Protein AF-A0A519E434-F1 (afdb_monomer)

Radius of gyration: 29.37 Å; Cα contacts (8 Å, |Δi|>4): 311; chains: 1; bounding box: 94×81×50 Å

Solvent-accessible surface area (backbone atoms only — not comparable to full-atom values): 11136 Å² total; per-residue (Å²): 135,82,89,80,88,87,84,89,81,92,82,79,89,82,90,76,83,82,72,77,73,76,77,78,74,70,76,77,75,78,78,85,68,52,49,48,31,34,36,31,75,40,46,73,45,63,58,98,86,42,65,67,32,36,45,66,48,37,21,41,79,87,63,47,77,45,98,57,81,86,37,66,48,94,45,56,28,40,30,45,31,58,47,50,67,88,73,34,87,81,60,83,76,47,95,53,94,70,62,56,29,45,45,31,37,39,42,45,65,72,78,54,95,70,97,66,84,41,73,40,66,29,48,54,99,91,46,45,37,26,36,74,44,80,42,58,80,93,35,34,38,42,62,34,46,30,22,31,27,44,51,65,83,78,73,77,46,71,32,34,40,81,36,94,85,49,80,84,76,79,79,80,72,79,82,80,127

Nearest PDB structures (foldseek):
  2ha1-assembly1_A  TM=4.522E-01  e=2.412E+00  Homo sapiens
  4npj-assembly1_A  TM=2.325E-01  e=3.542E+00  Homo sapiens
  6rpz-assembly1_A  TM=3.116E-01  e=9.515E+00  Mus musculus

Sequence (177 aa):
MSSLANTGTAANADTDSDRSAASTELPPAPPLQPAQYYVVPWALTKSGGEPISLKCLYFDESGRMVDSQPMASPNAFFRFTQGGPDTVPALPMPPDPVDVSLFSAVAKTLTTSCQLNNSFLATERDGATSVVLPVAPASTRGVILVFRYPASGDVRGLVATSDPEIKNSSDTSDHRV

Foldseek 3Di:
DDDDDDDDDDDDDDDDPPPPPPPPPDPPDDPQDAFEKEKEFADFDDDPNHGAATDIWMAGPLRHTDPDDAFDDQGFKHKYFHDDCVRRVPDDDHPDDDQKAFFKKAKDWQPDDDPFDGIWGADDPVDRGMTMGGDDHPITMFMKIKIFPRRDDDTPDIHIHDTPSDPPDPPPPDPDD

Secondary structure (DSSP, 8-state):
-------------------------PPPPPP-PPEEEEEEEEEEEEETTEEEEEEEEEEETTS-EESS---B-SSSEEEEEE--TTTSTTPPPPSS----EEEEEEEEESSS------EEE-B-TTSS-EEEEE--TT-BEEEEEEEEESSSSS--EEEEBP-SSS-----------

Structure (mmCIF, N/CA/C/O backbone):
data_AF-A0A519E434-F1
#
_entry.id   AF-A0A519E434-F1
#
loop_
_atom_site.group_PDB
_atom_site.id
_atom_site.type_symbol
_atom_site.label_atom_id
_atom_site.label_alt_id
_atom_site.label_comp_id
_atom_site.label_asym_id
_atom_site.label_entity_id
_atom_site.label_seq_id
_atom_site.pdbx_PDB_ins_code
_atom_site.Cartn_x
_atom_site.Cartn_y
_atom_site.Cartn_z
_atom_site.occupancy
_atom_site.B_iso_or_equiv
_atom_site.auth_seq_id
_atom_site.auth_comp_id
_atom_site.auth_asym_id
_atom_site.auth_atom_id
_atom_site.pdbx_PDB_model_num
ATOM 1 N N . MET A 1 1 ? -53.276 -67.381 31.819 1.00 38.34 1 MET A N 1
ATOM 2 C CA . MET A 1 1 ? -54.032 -66.920 32.999 1.00 38.34 1 MET A CA 1
ATOM 3 C C . MET A 1 1 ? -54.052 -65.402 32.977 1.00 38.34 1 MET A C 1
ATOM 5 O O . MET A 1 1 ? -53.001 -64.814 32.779 1.00 38.34 1 MET A O 1
ATOM 9 N N . SER A 1 2 ? -55.251 -64.844 33.142 1.00 40.91 2 SER A N 1
ATOM 10 C CA . SER A 1 2 ? -55.583 -63.481 33.584 1.00 40.91 2 SER A CA 1
ATOM 11 C C . SER A 1 2 ? -55.181 -62.272 32.727 1.00 40.91 2 SER A C 1
ATOM 13 O O . SER A 1 2 ? -54.093 -61.719 32.828 1.00 40.91 2 SER A O 1
ATOM 15 N N . SER A 1 3 ? -56.181 -61.821 31.965 1.00 37.22 3 SER A N 1
ATOM 16 C CA . SER A 1 3 ? -56.477 -60.412 31.692 1.00 37.22 3 SER A CA 1
ATOM 17 C C . SER A 1 3 ? -56.690 -59.646 33.000 1.00 37.22 3 SER A C 1
ATOM 19 O O . SER A 1 3 ? -57.338 -60.180 33.899 1.00 37.22 3 SER A O 1
ATOM 21 N N . LEU A 1 4 ? -56.220 -58.398 33.057 1.00 39.44 4 LEU A N 1
ATOM 22 C CA . LEU A 1 4 ? -56.833 -57.326 33.842 1.00 39.44 4 LEU A CA 1
ATOM 23 C C . LEU A 1 4 ? -56.707 -56.018 33.050 1.00 39.44 4 LEU A C 1
ATOM 25 O O . LEU A 1 4 ? -55.641 -55.412 32.974 1.00 39.44 4 LEU A O 1
ATOM 29 N N . ALA A 1 5 ? -57.820 -55.600 32.452 1.00 42.34 5 ALA A N 1
ATOM 30 C CA . ALA A 1 5 ? -58.064 -54.199 32.151 1.00 42.34 5 ALA A CA 1
ATOM 31 C C . ALA A 1 5 ? -58.354 -53.468 33.471 1.00 42.34 5 ALA A C 1
ATOM 33 O O . ALA A 1 5 ? -59.065 -54.006 34.321 1.00 42.34 5 ALA A O 1
ATOM 34 N N . ASN A 1 6 ? -57.862 -52.238 33.620 1.00 37.69 6 ASN A N 1
ATOM 35 C CA . ASN A 1 6 ? -58.476 -51.279 34.529 1.00 37.69 6 ASN A CA 1
ATOM 36 C C . ASN A 1 6 ? -58.725 -49.961 33.793 1.00 37.69 6 ASN A C 1
ATOM 38 O O . ASN A 1 6 ? -57.877 -49.448 33.067 1.00 37.69 6 ASN A O 1
ATOM 42 N N . THR A 1 7 ? -59.948 -49.493 33.973 1.00 39.91 7 THR A N 1
ATOM 43 C CA . THR A 1 7 ? -60.631 -48.365 33.350 1.00 39.91 7 THR A CA 1
ATOM 44 C C . THR A 1 7 ? -60.675 -47.170 34.299 1.00 39.91 7 THR A C 1
ATOM 46 O O . THR A 1 7 ? -60.834 -47.356 35.502 1.00 39.91 7 THR A O 1
ATOM 49 N N . GLY A 1 8 ? -60.699 -45.963 33.727 1.00 32.66 8 GLY A N 1
ATOM 50 C CA . GLY A 1 8 ? -61.169 -44.733 34.381 1.00 32.66 8 GLY A CA 1
ATOM 51 C C . GLY A 1 8 ? -60.040 -43.800 34.839 1.00 32.66 8 GLY A C 1
ATOM 52 O O . GLY A 1 8 ? -58.994 -44.265 35.262 1.00 32.66 8 GLY A O 1
ATOM 53 N N . THR A 1 9 ? -60.143 -42.472 34.790 1.00 34.84 9 THR A N 1
ATOM 54 C CA . THR A 1 9 ? -61.253 -41.562 34.468 1.00 34.84 9 THR A CA 1
ATOM 55 C C . THR A 1 9 ? -60.636 -40.178 34.194 1.00 34.84 9 THR A C 1
ATOM 57 O O . THR A 1 9 ? -59.587 -39.854 34.745 1.00 34.84 9 THR A O 1
ATOM 60 N N . ALA A 1 10 ? -61.270 -39.378 33.338 1.00 43.53 10 ALA A N 1
ATOM 61 C CA . ALA A 1 10 ? -60.861 -38.025 32.956 1.00 43.53 10 ALA A CA 1
ATOM 62 C C . ALA A 1 10 ? -60.870 -37.006 34.116 1.00 43.53 10 ALA A C 1
ATOM 64 O O . ALA A 1 10 ? -61.754 -37.066 34.968 1.00 43.53 10 ALA A O 1
ATOM 65 N N . ALA A 1 11 ? -59.974 -36.010 34.064 1.00 37.09 11 ALA A N 1
ATOM 66 C CA . ALA A 1 11 ? -60.201 -34.677 34.633 1.00 37.09 11 ALA A CA 1
ATOM 67 C C . ALA A 1 11 ? -59.289 -33.613 33.979 1.00 37.09 11 ALA A C 1
ATOM 69 O O . ALA A 1 11 ? -58.082 -33.612 34.176 1.00 37.09 11 ALA A O 1
ATOM 70 N N . ASN A 1 12 ? -59.933 -32.742 33.197 1.00 36.59 12 ASN A N 1
ATOM 71 C CA . ASN A 1 12 ? -59.730 -31.300 33.014 1.00 36.59 12 ASN A CA 1
ATOM 72 C C . ASN A 1 12 ? -58.331 -30.697 32.785 1.00 36.59 12 ASN A C 1
ATOM 74 O O . ASN A 1 12 ? -57.520 -30.578 33.692 1.00 36.59 12 ASN A O 1
ATOM 78 N N . ALA A 1 13 ? -58.191 -30.182 31.558 1.00 44.16 13 ALA A N 1
ATOM 79 C CA . ALA A 1 13 ? -57.828 -28.807 31.209 1.00 44.16 13 ALA A CA 1
ATOM 80 C C . ALA A 1 13 ? -56.816 -28.080 32.108 1.00 44.16 13 ALA A C 1
ATOM 82 O O . ALA A 1 13 ? -57.181 -27.568 33.161 1.00 44.16 13 ALA A O 1
ATOM 83 N N . ASP A 1 14 ? -55.622 -27.853 31.561 1.00 36.88 14 ASP A N 1
ATOM 84 C CA . ASP A 1 14 ? -55.091 -26.498 31.581 1.00 36.88 14 ASP A CA 1
ATOM 85 C C . ASP A 1 14 ? -54.420 -26.167 30.245 1.00 36.88 14 ASP A C 1
ATOM 87 O O . ASP A 1 14 ? -53.680 -26.953 29.653 1.00 36.88 14 ASP A O 1
ATOM 91 N N . THR A 1 15 ? -54.822 -25.020 29.728 1.00 49.84 15 THR A N 1
ATOM 92 C CA . THR A 1 15 ? -54.422 -24.406 28.468 1.00 49.84 15 THR A CA 1
ATOM 93 C C . THR A 1 15 ? -52.961 -23.988 28.550 1.00 49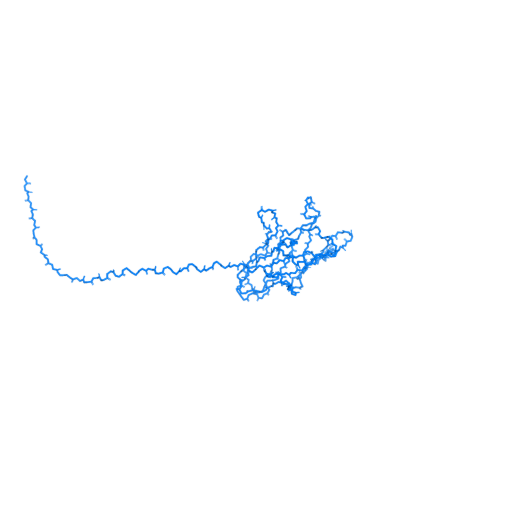.84 15 THR A C 1
ATOM 95 O O . THR A 1 15 ? -52.674 -22.981 29.190 1.00 49.84 15 THR A O 1
ATOM 98 N N . ASP A 1 16 ? -52.055 -24.678 27.853 1.00 39.00 16 ASP A N 1
ATOM 99 C CA . ASP A 1 16 ? -50.762 -24.081 27.520 1.00 39.00 16 ASP A CA 1
ATOM 100 C C . ASP A 1 16 ? -50.732 -23.762 26.029 1.00 39.00 16 ASP A C 1
ATOM 102 O O . ASP A 1 16 ? -50.723 -24.624 25.146 1.00 39.00 16 ASP A O 1
ATOM 106 N N . SER A 1 17 ? -50.867 -22.468 25.763 1.00 46.88 17 SER A N 1
ATOM 107 C CA . SER A 1 17 ? -50.781 -21.902 24.430 1.00 46.88 17 SER A CA 1
ATOM 108 C C . SER A 1 17 ? -49.321 -21.955 24.019 1.00 46.88 17 SER A C 1
ATOM 110 O O . SER A 1 17 ? -48.577 -21.009 24.270 1.00 46.88 17 SER A O 1
ATOM 112 N N . ASP A 1 18 ? -48.934 -23.053 23.378 1.00 41.53 18 ASP A N 1
ATOM 113 C CA . ASP A 1 18 ? -47.613 -23.247 22.791 1.00 41.53 18 ASP A CA 1
ATOM 114 C C . ASP A 1 18 ? -47.462 -22.313 21.573 1.00 41.53 18 ASP A C 1
ATOM 116 O O . ASP A 1 18 ? -47.564 -22.686 20.402 1.00 41.53 18 ASP A O 1
ATOM 120 N N . ARG A 1 19 ? -47.320 -21.012 21.856 1.00 47.84 19 ARG A N 1
ATOM 121 C CA . ARG A 1 19 ? -46.856 -20.019 20.896 1.00 47.84 19 ARG A CA 1
ATOM 122 C C . ARG A 1 19 ? -45.380 -20.306 20.689 1.00 47.84 19 ARG A C 1
ATOM 124 O O . ARG A 1 19 ? -44.528 -19.727 21.356 1.00 47.84 19 ARG A O 1
ATOM 131 N N . SER A 1 20 ? -45.103 -21.177 19.723 1.00 47.16 20 SER A N 1
ATOM 132 C CA . SER A 1 20 ? -43.817 -21.228 19.043 1.00 47.16 20 SER A CA 1
ATOM 133 C C . SER A 1 20 ? -43.525 -19.819 18.526 1.00 47.16 20 SER A C 1
ATOM 135 O O . SER A 1 20 ? -44.059 -19.375 17.507 1.00 47.16 20 SER A O 1
ATOM 137 N N . ALA A 1 21 ? -42.758 -19.056 19.305 1.00 48.62 21 ALA A N 1
ATOM 138 C CA . ALA A 1 21 ? -42.177 -17.814 18.853 1.00 48.62 21 ALA A CA 1
ATOM 139 C C . ALA A 1 21 ? -41.202 -18.210 17.748 1.00 48.62 21 ALA A C 1
ATOM 141 O O . ALA A 1 21 ? -40.103 -18.692 18.017 1.00 48.62 21 ALA A O 1
ATOM 142 N N . ALA A 1 22 ? -41.643 -18.074 16.498 1.00 51.88 22 ALA A N 1
ATOM 143 C CA . ALA A 1 22 ? -40.742 -18.060 15.367 1.00 51.88 22 ALA A CA 1
ATOM 144 C C . ALA A 1 22 ? -39.707 -16.973 15.667 1.00 51.88 22 ALA A C 1
ATOM 146 O O . ALA A 1 22 ? -40.028 -15.784 15.653 1.00 51.88 22 ALA A O 1
ATOM 147 N N . SER A 1 23 ? -38.495 -17.390 16.030 1.00 51.75 23 SER A N 1
ATOM 148 C CA . SER A 1 23 ? -37.341 -16.509 16.079 1.00 51.75 23 SER A CA 1
ATOM 149 C C . SER A 1 23 ? -37.219 -15.910 14.690 1.00 51.75 23 SER A C 1
ATOM 151 O O . SER A 1 23 ? -36.790 -16.586 13.757 1.00 51.75 23 SER A O 1
ATOM 153 N N . THR A 1 24 ? -37.675 -14.671 14.530 1.00 52.22 24 THR A N 1
ATOM 154 C CA . THR A 1 24 ? -37.414 -13.886 13.332 1.00 52.22 24 THR A CA 1
ATOM 155 C C . THR A 1 24 ? -35.910 -13.683 13.302 1.00 52.22 24 THR A C 1
ATOM 157 O O . THR A 1 24 ? -35.379 -12.794 13.968 1.00 52.22 24 THR A O 1
ATOM 160 N N . GLU A 1 25 ? -35.216 -14.583 12.614 1.00 53.22 25 GLU A N 1
ATOM 161 C CA . GLU A 1 25 ? -33.793 -14.481 12.355 1.00 53.22 25 GLU A CA 1
ATOM 162 C C . GLU A 1 25 ? -33.606 -13.169 11.592 1.00 53.22 25 GLU A C 1
ATOM 164 O O . GLU A 1 25 ? -34.050 -13.016 10.451 1.00 53.22 25 GLU A O 1
ATOM 169 N N . LEU A 1 26 ? -33.072 -12.157 12.283 1.00 63.53 26 LEU A N 1
ATOM 170 C CA . LEU A 1 26 ? -32.691 -10.905 11.646 1.00 63.53 26 LEU A CA 1
ATOM 171 C C . LEU A 1 26 ? -31.771 -11.271 10.478 1.00 63.53 26 LEU A C 1
ATOM 173 O O . LEU A 1 26 ? -30.858 -12.080 10.679 1.00 63.53 26 LEU A O 1
ATOM 177 N N . PRO A 1 27 ? -31.990 -10.711 9.274 1.00 67.50 27 PRO A N 1
ATOM 178 C CA . PRO A 1 27 ? -31.081 -10.960 8.172 1.00 67.50 27 PRO A CA 1
ATOM 179 C C . PRO A 1 27 ? -29.662 -10.629 8.648 1.00 67.50 27 PRO A C 1
ATOM 181 O O . PRO A 1 27 ? -29.485 -9.621 9.348 1.00 67.50 27 PRO A O 1
ATOM 184 N N . PRO A 1 28 ? -28.662 -11.472 8.331 1.00 68.62 28 PRO A N 1
ATOM 185 C CA . PRO A 1 28 ? -27.297 -11.219 8.753 1.00 68.62 28 PRO A CA 1
ATOM 186 C C . PRO A 1 28 ? -26.920 -9.810 8.309 1.00 68.62 28 PRO A C 1
ATOM 188 O O . PRO A 1 28 ? -27.181 -9.422 7.165 1.00 68.62 28 PRO A O 1
ATOM 191 N N . ALA A 1 29 ? -26.354 -9.032 9.235 1.00 65.25 29 ALA A N 1
ATOM 192 C CA . ALA A 1 29 ? -25.869 -7.70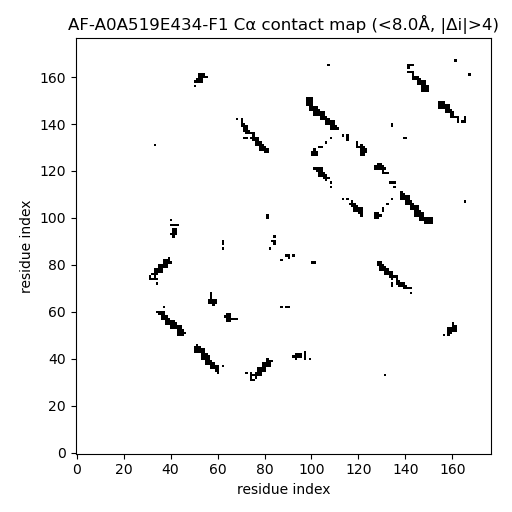2 8.911 1.00 65.25 29 ALA A CA 1
ATOM 193 C C . ALA A 1 29 ? -24.969 -7.805 7.668 1.00 65.25 29 ALA A C 1
ATOM 195 O O . ALA A 1 29 ? -24.184 -8.759 7.576 1.00 65.25 29 ALA A O 1
ATOM 196 N N . PRO A 1 30 ? -25.093 -6.876 6.701 1.00 61.22 30 PRO A N 1
ATOM 197 C CA . PRO A 1 30 ? -24.240 -6.900 5.526 1.00 61.22 30 PRO A CA 1
ATOM 198 C C . PRO A 1 30 ? -22.778 -6.974 5.983 1.00 61.22 30 PRO A C 1
ATOM 200 O O . PRO A 1 30 ? -22.415 -6.322 6.970 1.00 61.22 30 PRO A O 1
ATOM 203 N N . PRO A 1 31 ? -21.945 -7.794 5.321 1.00 62.97 31 PRO A N 1
ATOM 204 C CA . PRO A 1 31 ? -20.560 -7.954 5.726 1.00 62.97 31 PRO A CA 1
ATOM 205 C C . PRO A 1 31 ? -19.890 -6.581 5.740 1.00 62.97 31 PRO A C 1
ATOM 207 O O . PRO A 1 31 ? -20.031 -5.811 4.790 1.00 62.97 31 PRO A O 1
ATOM 210 N N . LEU A 1 32 ? -19.173 -6.278 6.824 1.00 68.00 32 LEU A N 1
ATOM 211 C CA . LEU A 1 32 ? -18.365 -5.066 6.917 1.00 68.00 32 LEU A CA 1
ATOM 212 C C . LEU A 1 32 ? -17.359 -5.080 5.764 1.00 68.00 32 LEU A C 1
ATOM 214 O O . LEU A 1 32 ? -16.413 -5.871 5.770 1.00 68.00 32 LEU A O 1
ATOM 218 N N . GLN A 1 33 ? -17.582 -4.239 4.757 1.00 73.19 33 GLN A N 1
ATOM 219 C CA . GLN A 1 33 ? -16.640 -4.097 3.658 1.00 73.19 33 GLN A CA 1
ATOM 220 C C . GLN A 1 33 ? -15.455 -3.247 4.133 1.00 73.19 33 GLN A C 1
ATOM 222 O O . GLN A 1 33 ? -15.662 -2.218 4.786 1.00 73.19 33 GLN A O 1
ATOM 227 N N . PRO A 1 34 ? -14.209 -3.675 3.865 1.00 81.69 34 PRO A N 1
ATOM 228 C CA . PRO A 1 34 ? -13.052 -2.859 4.191 1.00 81.69 34 PRO A CA 1
ATOM 229 C C . PRO A 1 34 ? -13.103 -1.561 3.385 1.00 81.69 34 PRO A C 1
ATOM 231 O O . PRO A 1 34 ? -13.462 -1.577 2.210 1.00 81.69 34 PRO A O 1
ATOM 234 N N . ALA A 1 35 ? -12.687 -0.452 3.994 1.00 86.31 35 ALA A N 1
ATOM 235 C CA . ALA A 1 35 ? -12.439 0.767 3.237 1.00 86.31 35 ALA A CA 1
ATOM 236 C C . ALA A 1 35 ? -11.273 0.512 2.270 1.00 86.31 35 ALA A C 1
ATOM 238 O O . ALA A 1 35 ? -10.157 0.207 2.706 1.00 86.31 35 ALA A O 1
ATOM 239 N N . GLN A 1 36 ? -11.550 0.589 0.970 1.00 87.75 36 GLN A N 1
ATOM 240 C CA . GLN A 1 36 ? -10.587 0.318 -0.090 1.00 87.75 36 GLN A CA 1
ATOM 241 C C . GLN A 1 36 ? -9.810 1.581 -0.454 1.00 87.75 36 GLN A C 1
ATOM 243 O O . GLN A 1 36 ? -10.394 2.632 -0.712 1.00 87.75 36 GLN A O 1
ATOM 248 N N . TYR A 1 37 ? -8.492 1.435 -0.550 1.00 89.06 37 TYR A N 1
ATOM 249 C CA . TYR A 1 37 ? -7.596 2.454 -1.076 1.00 89.06 37 TYR A CA 1
ATOM 250 C C . TYR A 1 37 ? -6.595 1.851 -2.048 1.00 89.06 37 TYR A C 1
ATOM 252 O O . TYR A 1 37 ? -6.052 0.762 -1.837 1.00 89.06 37 TYR A O 1
ATOM 260 N N . TYR A 1 38 ? -6.308 2.606 -3.098 1.00 90.00 38 TYR A N 1
ATOM 261 C CA . TYR A 1 38 ? -5.261 2.290 -4.051 1.00 90.00 38 TYR A CA 1
ATOM 262 C C . TYR A 1 38 ? -3.992 3.059 -3.710 1.00 90.00 38 TYR A C 1
ATOM 264 O O . TYR A 1 38 ? -4.031 4.245 -3.383 1.00 90.00 38 TYR A O 1
ATOM 272 N N . VAL A 1 39 ? -2.859 2.369 -3.789 1.00 90.38 39 VAL A N 1
ATOM 273 C CA . VAL A 1 39 ? -1.531 2.919 -3.513 1.00 90.38 39 VAL A CA 1
ATOM 274 C C . VAL A 1 39 ? -0.710 2.863 -4.785 1.00 90.38 39 VAL A C 1
ATOM 276 O O . VAL A 1 39 ? -0.534 1.790 -5.357 1.00 90.38 39 VAL A O 1
ATOM 279 N N . VAL A 1 40 ? -0.181 4.001 -5.216 1.00 90.00 40 VAL A N 1
ATOM 280 C CA . VAL A 1 40 ? 0.632 4.095 -6.431 1.00 90.00 40 VAL A CA 1
ATOM 281 C C . VAL A 1 40 ? 2.055 4.502 -6.057 1.00 90.00 40 VAL A C 1
ATOM 283 O O . VAL A 1 40 ? 2.257 5.637 -5.611 1.00 90.00 40 VAL A O 1
ATOM 286 N N . PRO A 1 41 ? 3.050 3.609 -6.225 1.00 90.50 41 PRO A N 1
ATOM 287 C CA . PRO A 1 41 ? 4.462 3.962 -6.119 1.00 90.50 41 PRO A CA 1
ATOM 288 C C . PRO A 1 41 ? 4.801 5.110 -7.076 1.00 90.50 41 PRO A C 1
ATOM 290 O O . PRO A 1 41 ? 4.577 5.002 -8.279 1.00 90.50 41 PRO A O 1
ATOM 293 N N . TRP A 1 42 ? 5.318 6.219 -6.544 1.00 89.94 42 TRP A N 1
ATOM 294 C CA . TRP A 1 42 ? 5.470 7.463 -7.304 1.00 89.94 42 TRP A CA 1
ATOM 295 C C . TRP A 1 42 ? 6.920 7.860 -7.555 1.00 89.94 42 TRP A C 1
ATOM 297 O O . TRP A 1 42 ? 7.281 8.238 -8.664 1.00 89.94 42 TRP A O 1
ATOM 307 N N . ALA A 1 43 ? 7.751 7.819 -6.515 1.00 89.94 43 ALA A N 1
ATOM 308 C CA . ALA A 1 43 ? 9.148 8.218 -6.624 1.00 89.94 43 ALA A CA 1
ATOM 309 C C . ALA A 1 43 ? 10.006 7.492 -5.591 1.00 89.94 43 ALA A C 1
ATOM 311 O O . ALA A 1 43 ? 9.650 7.426 -4.413 1.00 89.94 43 ALA A O 1
ATOM 312 N N . LEU A 1 44 ? 11.156 6.989 -6.035 1.00 90.12 44 LEU A N 1
ATOM 313 C CA . LEU A 1 44 ? 12.174 6.411 -5.165 1.00 90.12 44 LEU A CA 1
ATOM 314 C C . LEU A 1 44 ? 13.201 7.472 -4.792 1.00 90.12 44 LEU A C 1
ATOM 316 O O . LEU A 1 44 ? 13.811 8.088 -5.664 1.00 90.12 44 LEU A O 1
ATOM 320 N N . THR A 1 45 ? 13.461 7.613 -3.499 1.00 89.75 45 THR A N 1
ATOM 321 C CA . THR A 1 45 ? 14.668 8.292 -3.028 1.00 89.75 45 THR A CA 1
ATOM 322 C C . THR A 1 45 ? 15.779 7.260 -2.945 1.00 89.75 45 THR A C 1
ATOM 324 O O . THR A 1 45 ? 15.577 6.181 -2.383 1.00 89.75 45 THR A O 1
ATOM 327 N N . LYS A 1 46 ? 16.952 7.576 -3.497 1.00 87.62 46 LYS A N 1
ATOM 328 C CA . LYS A 1 46 ? 18.112 6.678 -3.511 1.00 87.62 46 LYS A CA 1
ATOM 329 C C . LYS A 1 46 ? 19.294 7.293 -2.771 1.00 87.62 46 LYS A C 1
ATOM 331 O O . LYS A 1 46 ? 19.503 8.501 -2.842 1.00 87.62 46 LYS A O 1
ATOM 336 N N . SER A 1 47 ? 20.090 6.453 -2.119 1.00 83.88 47 SER A N 1
ATOM 337 C CA . SER A 1 47 ? 21.394 6.811 -1.553 1.00 83.88 47 SER A CA 1
ATOM 338 C C . SER A 1 47 ? 22.421 5.780 -2.003 1.00 83.88 47 SER A C 1
ATOM 340 O O . SER A 1 47 ? 22.177 4.582 -1.904 1.00 83.88 47 SER A O 1
ATOM 342 N N . GLY A 1 48 ? 23.539 6.226 -2.581 1.00 82.56 48 GLY A N 1
ATOM 343 C CA . GLY A 1 48 ? 24.552 5.314 -3.132 1.00 82.56 48 GLY A CA 1
ATOM 344 C C . GLY A 1 48 ? 24.055 4.415 -4.276 1.00 82.56 48 GLY A C 1
ATOM 345 O O . GLY A 1 48 ? 24.652 3.379 -4.530 1.00 82.56 48 GLY A O 1
ATOM 346 N N . GLY A 1 49 ? 22.964 4.789 -4.956 1.00 80.31 49 GLY A N 1
ATOM 347 C CA . GLY A 1 49 ? 22.333 3.986 -6.014 1.00 80.31 49 GLY A CA 1
ATOM 348 C C . GLY A 1 49 ? 21.236 3.033 -5.526 1.00 80.31 49 GLY A C 1
ATOM 349 O O . GLY A 1 49 ? 20.425 2.591 -6.340 1.00 80.31 49 GLY A O 1
ATOM 350 N N . GLU A 1 50 ? 21.140 2.806 -4.216 1.00 81.12 50 GLU A N 1
ATOM 351 C CA . GLU A 1 50 ? 20.152 1.916 -3.604 1.00 81.12 50 GLU A CA 1
ATOM 352 C C . GLU A 1 50 ? 18.906 2.687 -3.139 1.00 81.12 50 GLU A C 1
ATOM 354 O O . GLU A 1 50 ? 19.028 3.809 -2.635 1.00 81.12 50 GLU A O 1
ATOM 359 N N . PRO A 1 51 ? 17.692 2.132 -3.303 1.00 84.31 51 PRO A N 1
ATOM 360 C CA . PRO A 1 51 ? 16.464 2.775 -2.855 1.00 84.31 51 PRO A CA 1
ATOM 361 C C . PRO A 1 51 ? 16.344 2.758 -1.325 1.00 84.31 51 PRO A C 1
ATOM 363 O O . PRO A 1 51 ? 16.386 1.703 -0.701 1.00 84.31 51 PRO A O 1
ATOM 366 N N . ILE A 1 52 ? 16.150 3.937 -0.727 1.00 86.25 52 ILE A N 1
ATOM 367 C CA . ILE A 1 52 ? 16.040 4.116 0.732 1.00 86.25 52 ILE A CA 1
ATOM 368 C C . ILE A 1 52 ? 14.628 4.479 1.193 1.00 86.25 52 ILE A C 1
ATOM 370 O O . ILE A 1 52 ? 14.255 4.186 2.326 1.00 86.25 52 ILE A O 1
ATOM 374 N N . SER A 1 53 ? 13.828 5.119 0.339 1.00 89.75 53 SER A N 1
ATOM 375 C CA . SER A 1 53 ? 12.435 5.438 0.648 1.00 89.75 53 SER A CA 1
ATOM 376 C C . SER A 1 53 ? 11.593 5.517 -0.614 1.00 89.75 53 SER A C 1
ATOM 378 O O . SER A 1 53 ? 12.088 5.835 -1.700 1.00 89.75 53 SER A O 1
ATOM 380 N N . LEU A 1 54 ? 10.305 5.228 -0.461 1.00 91.50 54 LEU A N 1
ATOM 381 C CA . LEU A 1 54 ? 9.326 5.292 -1.532 1.00 91.50 54 LEU A CA 1
ATOM 382 C C . LEU A 1 54 ? 8.245 6.316 -1.190 1.00 91.50 54 LEU A C 1
ATOM 384 O O . LEU A 1 54 ? 7.528 6.185 -0.198 1.00 91.50 54 LEU A O 1
ATOM 388 N N . LYS A 1 55 ? 8.078 7.314 -2.055 1.00 90.75 55 LYS A N 1
ATOM 389 C CA . LYS A 1 55 ? 6.888 8.162 -2.054 1.00 90.75 55 LYS A CA 1
ATOM 390 C C . LYS A 1 55 ? 5.765 7.430 -2.781 1.00 90.75 55 LYS A C 1
ATOM 392 O O . LYS A 1 55 ? 5.968 6.974 -3.905 1.00 90.75 55 LYS A O 1
ATOM 397 N N . CYS A 1 56 ? 4.588 7.377 -2.165 1.00 89.94 56 CYS A N 1
ATOM 398 C CA . CYS A 1 56 ? 3.365 6.875 -2.786 1.00 89.94 56 CYS A CA 1
ATOM 399 C C . CYS A 1 56 ? 2.314 7.983 -2.902 1.00 89.94 56 CYS A C 1
ATOM 401 O O . CYS A 1 56 ? 2.302 8.919 -2.101 1.00 89.94 56 CYS A O 1
ATOM 403 N N . LEU A 1 57 ? 1.435 7.849 -3.893 1.00 89.06 57 LEU A N 1
ATOM 404 C CA . LEU A 1 57 ? 0.156 8.552 -3.954 1.00 89.06 57 LEU A CA 1
ATOM 405 C C . LEU A 1 57 ? -0.963 7.593 -3.540 1.00 89.06 57 LEU A C 1
ATOM 407 O O . LEU A 1 57 ? -0.867 6.387 -3.778 1.00 89.06 57 LEU A O 1
ATOM 411 N N . TYR A 1 58 ? -2.013 8.135 -2.934 1.00 88.88 58 TYR A N 1
ATOM 412 C CA . TYR A 1 58 ? -3.132 7.367 -2.402 1.00 88.88 58 TYR A CA 1
ATOM 413 C C . TYR A 1 58 ? -4.430 7.815 -3.061 1.00 88.88 58 TYR A C 1
ATOM 415 O O . TYR A 1 58 ? -4.645 9.011 -3.263 1.00 88.88 58 TYR A O 1
ATOM 423 N N . PHE A 1 59 ? -5.295 6.856 -3.372 1.00 88.38 59 PHE A N 1
ATOM 424 C CA . PHE A 1 59 ? -6.590 7.102 -3.994 1.00 88.38 59 PHE A CA 1
ATOM 425 C C . PHE A 1 59 ? -7.673 6.304 -3.276 1.00 88.38 59 PHE A C 1
ATOM 427 O O . PHE A 1 59 ? -7.421 5.180 -2.842 1.00 88.38 59 PHE A O 1
ATOM 434 N N . ASP A 1 60 ? -8.862 6.877 -3.138 1.00 87.31 60 ASP A N 1
ATOM 435 C CA . ASP A 1 60 ? -10.027 6.166 -2.609 1.00 87.31 60 ASP A CA 1
ATOM 436 C C . ASP A 1 60 ? -10.610 5.168 -3.630 1.00 87.31 60 ASP A C 1
ATOM 438 O O . ASP A 1 60 ? -10.145 5.060 -4.768 1.00 87.31 60 ASP A O 1
ATOM 442 N N . GLU A 1 61 ? -11.649 4.433 -3.230 1.00 85.81 61 GLU A N 1
ATOM 443 C CA . GLU A 1 61 ? -12.350 3.466 -4.088 1.00 85.81 61 GLU A CA 1
ATOM 444 C C . GLU A 1 61 ? -12.942 4.076 -5.370 1.00 85.81 61 GLU A C 1
ATOM 446 O O . GLU A 1 61 ? -13.150 3.369 -6.354 1.00 85.81 61 GLU A O 1
ATOM 451 N N . SER A 1 62 ? -13.187 5.391 -5.380 1.00 85.75 62 SER A N 1
ATOM 452 C CA . SER A 1 62 ? -13.693 6.125 -6.542 1.00 85.75 62 SER A CA 1
ATOM 453 C C . SER A 1 62 ? -12.577 6.629 -7.466 1.00 85.75 62 SER A C 1
ATOM 455 O O . SER A 1 62 ? -12.857 7.257 -8.489 1.00 85.75 62 SER A O 1
ATOM 457 N N . GLY A 1 63 ? -11.313 6.362 -7.122 1.00 84.31 63 GLY A N 1
ATOM 458 C CA . GLY A 1 63 ? -10.140 6.823 -7.858 1.00 84.31 63 GLY A CA 1
ATOM 459 C C . GLY A 1 63 ? -9.794 8.290 -7.606 1.00 84.31 63 GLY A C 1
ATOM 460 O O . GLY A 1 63 ? -9.027 8.873 -8.374 1.00 84.31 63 GLY A O 1
ATOM 461 N N . ARG A 1 64 ? -10.340 8.918 -6.557 1.00 87.44 64 ARG A N 1
ATOM 462 C CA . ARG A 1 64 ? -9.980 10.293 -6.183 1.00 87.44 64 ARG A CA 1
ATOM 463 C C . ARG A 1 64 ? -8.744 10.284 -5.304 1.00 87.44 64 ARG A C 1
ATOM 465 O O . ARG A 1 64 ? -8.649 9.492 -4.371 1.00 87.44 64 ARG A O 1
ATOM 472 N N . MET A 1 65 ? -7.805 11.179 -5.601 1.00 87.44 65 MET A N 1
ATOM 473 C CA . MET A 1 65 ? -6.593 11.331 -4.801 1.00 87.44 65 MET A CA 1
ATOM 474 C C . MET A 1 65 ? -6.953 11.812 -3.393 1.00 87.44 65 MET A C 1
ATOM 476 O O . MET A 1 65 ? -7.763 12.727 -3.243 1.00 87.44 65 MET A O 1
ATOM 480 N N . VAL A 1 66 ? -6.333 11.209 -2.383 1.00 86.50 66 VAL A N 1
ATOM 481 C CA . VAL A 1 66 ? -6.430 11.646 -0.988 1.00 86.50 66 VAL A CA 1
ATOM 482 C C . VAL A 1 66 ? -5.108 12.273 -0.550 1.00 86.50 66 VAL A C 1
ATOM 484 O O . VAL A 1 66 ? -4.033 11.823 -0.950 1.00 86.50 66 VAL A O 1
ATOM 487 N N . ASP A 1 67 ? -5.191 13.333 0.254 1.00 77.62 67 ASP A N 1
ATOM 488 C CA . ASP A 1 67 ? -4.039 14.181 0.598 1.00 77.62 67 ASP A CA 1
ATOM 489 C C . ASP A 1 67 ? -2.975 13.456 1.428 1.00 77.62 67 ASP A C 1
ATOM 491 O O . ASP A 1 67 ? -1.787 13.782 1.376 1.00 77.62 67 ASP A O 1
ATOM 495 N N . SER A 1 68 ? -3.398 12.463 2.202 1.00 72.00 68 SER A N 1
ATOM 496 C CA . SER A 1 68 ? -2.527 11.657 3.040 1.00 72.00 68 SER A CA 1
ATOM 497 C C . SER A 1 68 ? -2.992 10.211 3.0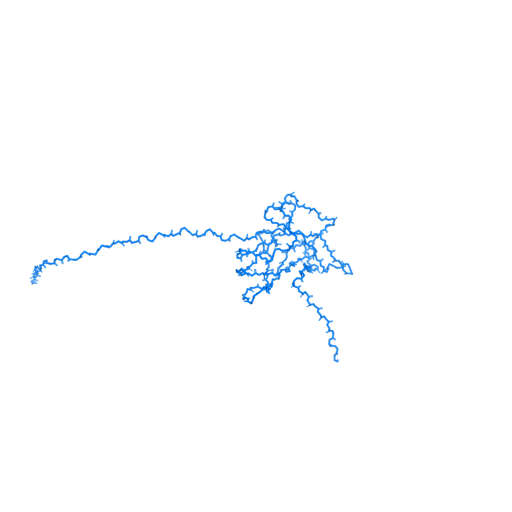66 1.00 72.00 68 SER A C 1
ATOM 499 O O . SER A 1 68 ? -4.114 9.872 2.679 1.00 72.00 68 SER A O 1
ATOM 501 N N . GLN A 1 69 ? -2.098 9.342 3.530 1.00 73.06 69 GLN A N 1
ATOM 502 C CA . GLN A 1 69 ? -2.455 7.967 3.815 1.00 73.06 69 GLN A CA 1
ATOM 503 C C . GLN A 1 69 ? -3.648 7.950 4.787 1.00 73.06 69 GLN A C 1
ATOM 505 O O . GLN A 1 69 ? -3.624 8.658 5.794 1.00 73.06 69 GLN A O 1
ATOM 510 N N . PRO A 1 70 ? -4.710 7.189 4.500 1.00 67.62 70 PRO A N 1
ATOM 511 C CA . PRO A 1 70 ? -5.872 7.118 5.369 1.00 67.62 70 PRO A CA 1
ATOM 512 C C . PRO A 1 70 ? -5.501 6.389 6.661 1.00 67.62 70 PRO A C 1
ATOM 514 O O . PRO A 1 70 ? -5.092 5.229 6.644 1.00 67.62 70 PRO A O 1
ATOM 517 N N . MET A 1 71 ? -5.644 7.094 7.782 1.00 71.50 71 MET A N 1
ATOM 518 C CA . MET A 1 71 ? -5.230 6.608 9.103 1.00 71.50 71 MET A CA 1
ATOM 519 C C . MET A 1 71 ? -6.405 6.424 10.072 1.00 71.50 71 MET A C 1
ATOM 521 O O . MET A 1 71 ? -6.238 5.790 11.110 1.00 71.50 71 MET A O 1
ATOM 525 N N . ALA A 1 72 ? -7.601 6.927 9.747 1.00 70.25 72 ALA A N 1
ATOM 526 C CA . ALA A 1 72 ? -8.799 6.841 10.586 1.00 70.25 72 ALA A CA 1
ATOM 527 C C . ALA A 1 72 ? -10.013 6.401 9.758 1.00 70.25 72 ALA A C 1
ATOM 529 O O . ALA A 1 72 ? -10.221 6.898 8.651 1.00 70.25 72 ALA A O 1
ATOM 530 N N . SER A 1 73 ? -10.821 5.472 10.276 1.00 64.44 73 SER A N 1
ATOM 531 C CA . SER A 1 73 ? -12.069 5.066 9.623 1.00 64.44 73 SER A CA 1
ATOM 532 C C . SER A 1 73 ? -13.131 4.642 10.637 1.00 64.44 73 SER A C 1
ATOM 534 O O . SER A 1 73 ? -12.785 4.058 11.667 1.00 64.44 73 SER A O 1
ATOM 536 N N . PRO A 1 74 ? -14.426 4.889 10.355 1.00 62.06 74 PRO A N 1
ATOM 537 C CA . PRO A 1 74 ? -15.515 4.210 11.053 1.00 62.06 74 PRO A CA 1
ATOM 538 C C . PRO A 1 74 ? -15.556 2.701 10.748 1.00 62.06 74 PRO A C 1
ATOM 540 O O . PRO A 1 74 ? -16.217 1.955 11.469 1.00 62.06 74 PRO A O 1
ATOM 543 N N . ASN A 1 75 ? -14.863 2.243 9.699 1.00 65.19 75 ASN A N 1
ATOM 544 C CA . ASN A 1 75 ? -14.827 0.843 9.297 1.00 65.19 75 ASN A CA 1
ATOM 545 C C . ASN A 1 75 ? -13.753 0.070 10.068 1.00 65.19 75 ASN A C 1
ATOM 547 O O . ASN A 1 75 ? -12.664 0.572 10.339 1.00 65.19 75 ASN A O 1
ATOM 551 N N . ALA A 1 76 ? -14.048 -1.197 10.363 1.00 75.88 76 ALA A N 1
ATOM 552 C CA . ALA A 1 76 ? -13.151 -2.065 11.123 1.00 75.88 76 ALA A CA 1
ATOM 553 C C . ALA A 1 76 ? -11.879 -2.469 10.354 1.00 75.88 76 ALA A C 1
ATOM 555 O O . ALA A 1 76 ? -10.931 -2.948 10.972 1.00 75.88 76 ALA A O 1
ATOM 556 N N . PHE A 1 77 ? -11.846 -2.304 9.026 1.00 86.50 77 PHE A N 1
ATOM 557 C CA . PHE A 1 77 ? -10.728 -2.727 8.184 1.00 86.50 77 PHE A CA 1
ATOM 558 C C . PHE A 1 77 ? -10.421 -1.719 7.073 1.00 86.50 77 PHE A C 1
ATOM 560 O O . PHE A 1 77 ? -11.334 -1.180 6.446 1.00 86.50 77 PHE A O 1
ATOM 567 N N . PHE A 1 78 ? -9.134 -1.551 6.776 1.00 87.50 78 PHE A N 1
ATOM 568 C CA . PHE A 1 78 ? -8.631 -0.950 5.543 1.00 87.50 78 PHE A CA 1
ATOM 569 C C . PHE A 1 78 ? -8.079 -2.023 4.619 1.00 87.50 78 PHE A C 1
ATOM 571 O O . PHE A 1 78 ? -7.467 -2.986 5.081 1.00 87.50 78 PHE A O 1
ATOM 578 N N . ARG A 1 79 ? -8.221 -1.815 3.314 1.00 90.06 79 ARG A N 1
ATOM 579 C CA . ARG A 1 79 ? -7.492 -2.556 2.292 1.00 90.06 79 ARG A CA 1
ATOM 580 C C . ARG A 1 79 ? -6.668 -1.570 1.474 1.00 90.06 79 ARG A C 1
ATOM 582 O O . ARG A 1 79 ? -7.225 -0.664 0.868 1.00 90.06 79 ARG A O 1
ATOM 589 N N . PHE A 1 80 ? -5.355 -1.767 1.444 1.00 91.31 80 PHE A N 1
ATOM 590 C CA . PHE A 1 80 ? -4.476 -1.085 0.499 1.00 91.31 80 PHE A CA 1
ATOM 591 C C . PHE A 1 80 ? -4.157 -2.041 -0.633 1.00 91.31 80 PHE A C 1
ATOM 593 O O . PHE A 1 80 ? -3.659 -3.134 -0.381 1.00 91.31 80 PHE A O 1
ATOM 600 N N . THR A 1 81 ? -4.443 -1.643 -1.864 1.00 91.81 81 THR A N 1
ATOM 601 C CA . THR A 1 81 ? -4.088 -2.399 -3.070 1.00 91.81 81 THR A CA 1
ATOM 602 C C . THR A 1 81 ? -3.116 -1.572 -3.889 1.00 91.81 81 THR A C 1
ATOM 604 O O . THR A 1 81 ? -3.387 -0.404 -4.161 1.00 91.81 81 THR A O 1
ATOM 607 N N . GLN A 1 82 ? -1.979 -2.142 -4.278 1.00 90.94 82 GLN A N 1
ATOM 608 C CA . GLN A 1 82 ? -1.078 -1.475 -5.205 1.00 90.94 82 GLN A CA 1
ATOM 609 C C . GLN A 1 82 ? -1.797 -1.294 -6.544 1.00 90.94 82 GLN A C 1
ATOM 611 O O . GLN A 1 82 ? -2.149 -2.269 -7.203 1.00 90.94 82 GLN A O 1
ATOM 616 N N . GLY A 1 83 ? -2.046 -0.041 -6.916 1.00 81.81 83 GLY A N 1
ATOM 617 C CA . GLY A 1 83 ? -2.727 0.310 -8.152 1.00 81.81 83 GLY A CA 1
ATOM 618 C C . GLY A 1 83 ? -1.775 0.242 -9.340 1.00 81.81 83 GLY A C 1
ATOM 619 O O . GLY A 1 83 ? -0.671 0.787 -9.287 1.00 81.81 83 GLY A O 1
ATOM 620 N N . GLY A 1 84 ? -2.224 -0.404 -10.413 1.00 69.88 84 GLY A N 1
ATOM 621 C CA . GLY A 1 84 ? -1.674 -0.242 -11.756 1.00 69.88 84 GLY A CA 1
ATOM 622 C C . GLY A 1 84 ? -2.624 0.571 -12.647 1.00 69.88 84 GLY A C 1
ATOM 623 O O . GLY A 1 84 ? -3.767 0.816 -12.249 1.00 69.88 84 GLY A O 1
ATOM 624 N N . PRO A 1 85 ? -2.195 0.949 -13.864 1.00 59.44 85 PRO A N 1
ATOM 625 C CA . PRO A 1 85 ? -3.039 1.651 -14.841 1.00 59.44 85 PRO A CA 1
ATOM 626 C C . PRO A 1 85 ? -4.379 0.945 -15.103 1.00 59.44 85 PRO A C 1
ATOM 628 O O . PRO A 1 85 ? -5.393 1.595 -15.338 1.00 59.44 85 PRO A O 1
ATOM 631 N N . ASP A 1 86 ? -4.387 -0.385 -14.994 1.00 61.38 86 ASP A N 1
ATOM 632 C CA . ASP A 1 86 ? -5.565 -1.225 -15.219 1.00 61.38 86 ASP A CA 1
ATOM 633 C C . ASP A 1 86 ? -6.538 -1.247 -14.027 1.00 61.38 86 ASP A C 1
ATOM 635 O O . ASP A 1 86 ? -7.710 -1.582 -14.186 1.00 61.38 86 ASP A O 1
ATOM 639 N N . THR A 1 87 ? -6.074 -0.911 -12.818 1.00 66.19 87 THR A N 1
ATOM 640 C CA . THR A 1 87 ? -6.881 -0.984 -11.588 1.00 66.19 87 THR A CA 1
ATOM 641 C C . THR A 1 87 ? -7.676 0.296 -11.350 1.00 66.19 87 THR A C 1
ATOM 643 O O . THR A 1 87 ? -8.781 0.253 -10.816 1.00 66.19 87 THR A O 1
ATOM 646 N N . VAL A 1 88 ? -7.123 1.441 -11.753 1.00 67.56 88 VAL A N 1
ATOM 647 C CA . VAL A 1 88 ? -7.777 2.749 -11.671 1.00 67.56 88 VAL A CA 1
ATOM 648 C C . VAL A 1 88 ? -7.440 3.503 -12.974 1.00 67.56 88 VAL A C 1
ATOM 650 O O . VAL A 1 88 ? -6.319 3.993 -13.124 1.00 67.56 88 VAL A O 1
ATOM 653 N N . PRO A 1 89 ? -8.387 3.610 -13.930 1.00 61.03 89 PRO A N 1
ATOM 654 C CA . PRO A 1 89 ? -8.117 4.042 -15.313 1.00 61.03 89 PRO A CA 1
ATOM 655 C C . PRO A 1 89 ? -7.562 5.463 -15.481 1.00 61.03 89 PRO A C 1
ATOM 657 O O . PRO A 1 89 ? -7.100 5.824 -16.559 1.00 61.03 89 PRO A O 1
ATOM 660 N N . ALA A 1 90 ? -7.651 6.290 -14.438 1.00 67.19 90 ALA A N 1
ATOM 661 C CA . ALA A 1 90 ? -7.221 7.685 -14.441 1.00 67.19 90 ALA A CA 1
ATOM 662 C C . ALA A 1 90 ? -5.999 7.935 -13.540 1.00 67.19 90 ALA A C 1
ATOM 664 O O . ALA A 1 90 ? -5.751 9.080 -13.157 1.00 67.19 90 ALA A O 1
ATOM 665 N N . LEU A 1 91 ? -5.253 6.887 -13.163 1.00 71.38 91 LEU A N 1
ATOM 666 C CA . LEU A 1 91 ? -4.072 7.087 -12.330 1.00 71.38 91 LEU A CA 1
ATOM 667 C C . LEU A 1 91 ? -3.010 7.891 -13.077 1.00 71.38 91 LEU A C 1
ATOM 669 O O . LEU A 1 91 ? -2.684 7.575 -14.225 1.00 71.38 91 LEU A O 1
ATOM 673 N N . PRO A 1 92 ? -2.420 8.902 -12.424 1.00 70.88 92 PRO A N 1
ATOM 674 C CA . PRO A 1 92 ? -1.246 9.548 -12.970 1.00 70.88 92 PRO A CA 1
ATOM 675 C C . PRO A 1 92 ? -0.112 8.519 -13.060 1.00 70.88 92 PRO A C 1
ATOM 677 O O . PRO A 1 92 ? 0.090 7.710 -12.151 1.00 70.88 92 PRO A O 1
ATOM 680 N N . MET A 1 93 ? 0.640 8.557 -14.158 1.00 75.44 93 MET A N 1
ATOM 681 C CA . MET A 1 93 ? 1.861 7.767 -14.287 1.00 75.44 93 MET A CA 1
ATOM 682 C C . MET A 1 93 ? 3.003 8.474 -13.552 1.00 75.44 93 MET A C 1
ATOM 684 O O . MET A 1 93 ? 3.118 9.699 -13.671 1.00 75.44 93 MET A O 1
ATOM 688 N N . PRO A 1 94 ? 3.853 7.741 -12.812 1.00 79.38 94 PRO A N 1
ATOM 689 C CA . PRO A 1 94 ? 5.029 8.338 -12.202 1.00 79.38 94 PRO A CA 1
ATOM 690 C C . PRO A 1 94 ? 5.970 8.886 -13.289 1.00 79.38 94 PRO A C 1
ATOM 692 O O . PRO A 1 94 ? 6.027 8.326 -14.387 1.00 79.38 94 PRO A O 1
ATOM 695 N N . PRO A 1 95 ? 6.710 9.974 -13.006 1.00 78.25 95 PRO A N 1
ATOM 696 C CA . PRO A 1 95 ? 7.623 10.580 -13.976 1.00 78.25 95 PRO A CA 1
ATOM 697 C C . PRO A 1 95 ? 8.751 9.624 -14.387 1.00 78.25 95 PRO A C 1
ATOM 699 O O . PRO A 1 95 ? 9.175 9.644 -15.538 1.00 78.25 95 PRO A O 1
ATOM 702 N N . ASP A 1 96 ? 9.178 8.762 -13.461 1.00 82.75 96 ASP A N 1
ATOM 703 C CA . ASP A 1 96 ? 10.158 7.706 -13.685 1.00 82.75 96 ASP A CA 1
ATOM 704 C C . ASP A 1 96 ? 9.537 6.338 -13.360 1.00 82.75 96 ASP A C 1
ATOM 706 O O . ASP A 1 96 ? 8.785 6.230 -12.384 1.00 82.75 96 ASP A O 1
ATOM 710 N N . PRO A 1 97 ? 9.858 5.266 -14.109 1.00 80.75 97 PRO A N 1
ATOM 711 C CA . PRO A 1 97 ? 9.394 3.922 -13.783 1.00 80.75 97 PRO A CA 1
ATOM 712 C C . PRO A 1 97 ? 9.833 3.488 -12.379 1.00 80.75 97 PRO A C 1
ATOM 714 O O . PRO A 1 97 ? 11.025 3.465 -12.060 1.00 80.75 97 PRO A O 1
ATOM 717 N N . VAL A 1 98 ? 8.866 3.097 -11.546 1.00 88.56 98 VAL A N 1
ATOM 718 C CA . VAL A 1 98 ? 9.114 2.566 -10.202 1.00 88.56 98 VAL A CA 1
ATOM 719 C C . VAL A 1 98 ? 8.879 1.056 -10.203 1.00 88.56 98 VAL A C 1
ATOM 721 O O . VAL A 1 98 ? 7.744 0.590 -10.182 1.00 88.56 98 VAL A O 1
ATOM 724 N N . ASP A 1 99 ? 9.966 0.288 -10.222 1.00 90.31 99 ASP A N 1
ATOM 725 C CA . ASP A 1 99 ? 9.940 -1.180 -10.270 1.00 90.31 99 ASP A CA 1
ATOM 726 C C . ASP A 1 99 ? 9.849 -1.793 -8.863 1.00 90.31 99 ASP A C 1
ATOM 728 O O . ASP A 1 99 ? 10.823 -2.321 -8.329 1.00 90.31 99 ASP A O 1
ATOM 732 N N . VAL A 1 100 ? 8.682 -1.680 -8.223 1.00 91.19 100 VAL A N 1
ATOM 733 C CA . VAL A 1 100 ? 8.438 -2.244 -6.884 1.00 91.19 100 VAL A CA 1
ATOM 734 C C . VAL A 1 100 ? 7.096 -2.971 -6.785 1.00 91.19 100 VAL A C 1
ATOM 736 O O . VAL A 1 100 ? 6.145 -2.652 -7.497 1.00 91.19 100 VAL A O 1
ATOM 739 N N . SER A 1 101 ? 7.001 -3.934 -5.866 1.00 92.62 101 SER A N 1
ATOM 740 C CA . SER A 1 101 ? 5.761 -4.665 -5.564 1.00 92.62 101 SER A CA 1
ATOM 741 C C . SER A 1 101 ? 5.496 -4.678 -4.059 1.00 92.62 101 SER A C 1
ATOM 743 O O . SER A 1 101 ? 6.418 -4.864 -3.264 1.00 92.62 101 SER A O 1
ATOM 745 N N . LEU A 1 102 ? 4.246 -4.436 -3.665 1.00 94.19 102 LEU A N 1
ATOM 746 C CA . LEU A 1 102 ? 3.815 -4.389 -2.276 1.00 94.19 102 LEU A CA 1
ATOM 747 C C . LEU A 1 102 ? 4.077 -5.744 -1.626 1.00 94.19 102 LEU A C 1
ATOM 749 O O . LEU A 1 102 ? 3.631 -6.783 -2.101 1.00 94.19 102 LEU A O 1
ATOM 753 N N . PHE A 1 103 ? 4.815 -5.726 -0.526 1.00 93.94 103 PHE A N 1
ATOM 754 C CA . PHE A 1 103 ? 5.281 -6.934 0.139 1.00 93.94 103 PHE A CA 1
ATOM 755 C C . PHE A 1 103 ? 4.642 -7.103 1.514 1.00 93.94 103 PHE A C 1
ATOM 757 O O . PHE A 1 103 ? 4.193 -8.192 1.872 1.00 93.94 103 PHE A O 1
ATOM 764 N N . SER A 1 104 ? 4.580 -6.025 2.290 1.00 94.88 104 SER A N 1
ATOM 765 C CA . SER A 1 104 ? 4.000 -6.046 3.625 1.00 94.88 104 SER A CA 1
ATOM 766 C C . SER A 1 104 ? 3.584 -4.651 4.080 1.00 94.88 104 SER A C 1
ATOM 768 O O . SER A 1 104 ? 3.842 -3.645 3.419 1.00 94.88 104 SER A O 1
ATOM 770 N N . ALA A 1 105 ? 2.918 -4.595 5.224 1.00 93.75 105 ALA A N 1
ATOM 771 C CA . ALA A 1 105 ? 2.623 -3.369 5.935 1.00 93.75 105 ALA A CA 1
ATOM 772 C C . ALA A 1 105 ? 2.933 -3.536 7.420 1.00 93.75 105 ALA A C 1
ATOM 774 O O . ALA A 1 105 ? 2.690 -4.594 8.010 1.00 93.75 105 ALA A O 1
ATOM 775 N N . VAL A 1 106 ? 3.437 -2.464 8.019 1.00 91.81 106 VAL A N 1
ATOM 776 C CA . VAL A 1 106 ? 3.592 -2.316 9.461 1.00 91.81 106 VAL A CA 1
ATOM 777 C C . VAL A 1 106 ? 2.627 -1.238 9.926 1.00 91.81 106 VAL A C 1
ATOM 779 O O . VAL A 1 106 ? 2.600 -0.155 9.356 1.00 91.81 106 VAL A O 1
ATOM 782 N N . ALA A 1 107 ? 1.831 -1.514 10.951 1.00 89.75 107 ALA A N 1
ATOM 783 C CA . ALA A 1 107 ? 0.843 -0.585 11.477 1.00 89.75 107 ALA A CA 1
ATOM 784 C C . ALA A 1 107 ? 1.025 -0.374 12.976 1.00 89.75 107 ALA A C 1
ATOM 786 O O . ALA A 1 107 ? 1.365 -1.300 13.711 1.00 89.75 107 ALA A O 1
ATOM 787 N N . LYS A 1 108 ? 0.743 0.843 13.441 1.00 87.62 108 LYS A N 1
ATOM 788 C CA . LYS A 1 108 ? 0.755 1.200 14.859 1.00 87.62 108 LYS A CA 1
ATOM 789 C C . LYS A 1 108 ? -0.488 2.004 15.190 1.00 87.62 108 LYS A C 1
ATOM 791 O O . LYS A 1 108 ? -0.757 3.015 14.556 1.00 87.62 108 LYS A O 1
ATOM 796 N N . THR A 1 109 ? -1.216 1.591 16.220 1.00 86.88 109 THR A N 1
ATOM 797 C CA . THR A 1 109 ? -2.323 2.393 16.753 1.00 86.88 109 THR A CA 1
ATOM 798 C C . THR A 1 109 ? -1.768 3.580 17.541 1.00 86.88 109 THR A C 1
ATOM 800 O O . THR A 1 109 ? -0.897 3.401 18.392 1.00 86.88 109 THR A O 1
ATOM 803 N N . LEU A 1 110 ? -2.245 4.788 17.239 1.00 83.44 110 LEU A N 1
ATOM 804 C CA . LEU A 1 110 ? -1.652 6.042 17.717 1.00 83.44 110 LEU A CA 1
ATOM 805 C C . LEU A 1 110 ? -2.378 6.637 18.926 1.00 83.44 110 LEU A C 1
ATOM 807 O O . LEU A 1 110 ? -1.741 7.204 19.807 1.00 83.44 110 LEU A O 1
ATOM 811 N N . THR A 1 111 ? -3.703 6.499 18.984 1.00 73.00 111 THR A N 1
ATOM 812 C CA . THR A 1 111 ? -4.545 7.210 19.961 1.00 73.00 111 THR A CA 1
ATOM 813 C C . THR A 1 111 ? -4.937 6.371 21.177 1.00 73.00 111 THR A C 1
ATOM 815 O O . THR A 1 111 ? -5.421 6.915 22.168 1.00 73.00 111 THR A O 1
ATOM 818 N N . THR A 1 112 ? -4.761 5.046 21.145 1.00 71.12 112 THR A N 1
ATOM 819 C CA . THR A 1 112 ? -5.162 4.140 22.238 1.00 71.12 112 THR A CA 1
ATOM 820 C C . THR A 1 112 ? -4.349 2.846 22.201 1.00 71.12 112 THR A C 1
ATOM 822 O O . THR A 1 112 ? -3.981 2.365 21.126 1.00 71.12 112 THR A O 1
ATOM 825 N N . SER A 1 113 ? -4.079 2.250 23.367 1.00 69.56 113 SER A N 1
ATOM 826 C CA . SER A 1 113 ? -3.508 0.905 23.440 1.00 69.56 113 SER A CA 1
ATOM 827 C C . SER A 1 113 ? -4.565 -0.132 23.051 1.00 69.56 113 SER A C 1
ATOM 829 O O . SER A 1 113 ? -5.610 -0.268 23.680 1.00 69.56 113 SER A O 1
ATOM 831 N N . CYS A 1 114 ? -4.298 -0.884 21.990 1.00 71.88 114 CYS A N 1
ATOM 832 C CA . CYS A 1 114 ? -5.103 -2.036 21.602 1.00 71.88 114 CYS A CA 1
ATOM 833 C C . CYS A 1 114 ? -4.178 -3.168 21.151 1.00 71.88 114 CYS A C 1
ATOM 835 O O . CYS A 1 114 ? -3.093 -2.920 20.625 1.00 71.88 114 CYS A O 1
ATOM 837 N N . GLN A 1 115 ? -4.596 -4.415 21.368 1.00 79.75 115 GLN A N 1
ATOM 838 C CA . GLN A 1 115 ? -3.820 -5.610 21.015 1.00 79.75 115 GLN A CA 1
ATOM 839 C C . GLN A 1 115 ? -4.040 -6.019 19.551 1.00 79.75 115 GLN A C 1
ATOM 841 O O . GLN A 1 115 ? -4.285 -7.183 19.244 1.00 79.75 115 GLN A O 1
ATOM 846 N N . LEU A 1 116 ? -4.003 -5.052 18.633 1.00 85.50 116 LEU A N 1
ATOM 847 C CA . LEU A 1 116 ? -4.064 -5.347 17.205 1.00 85.50 116 LEU A CA 1
ATOM 848 C C . LEU A 1 116 ? -2.681 -5.735 16.689 1.00 85.50 116 LEU A C 1
ATOM 850 O O . LEU A 1 116 ? -1.670 -5.168 17.102 1.00 85.50 116 LEU A O 1
ATOM 854 N N . ASN A 1 117 ? -2.649 -6.664 15.733 1.00 88.31 117 ASN A N 1
ATOM 855 C CA . ASN A 1 117 ? -1.419 -7.022 15.035 1.00 88.31 117 ASN A CA 1
ATOM 856 C C . ASN A 1 117 ? -0.798 -5.786 14.376 1.00 88.31 117 ASN A C 1
ATOM 858 O O . ASN A 1 117 ? -1.508 -4.892 13.900 1.00 88.31 117 ASN A O 1
ATOM 862 N N . ASN A 1 118 ? 0.530 -5.755 14.338 1.00 90.31 118 ASN A N 1
ATOM 863 C CA . ASN A 1 118 ? 1.291 -4.636 13.789 1.00 90.31 118 ASN A CA 1
ATOM 864 C C . ASN A 1 118 ? 1.983 -4.977 12.471 1.00 90.31 118 ASN A C 1
ATOM 866 O O . ASN A 1 118 ? 2.500 -4.068 11.847 1.00 90.31 118 ASN A O 1
ATOM 870 N N . SER A 1 119 ? 1.979 -6.237 12.031 1.00 91.75 119 SER A N 1
ATOM 871 C CA . SER A 1 119 ? 2.655 -6.666 10.803 1.00 91.75 119 SER A CA 1
ATOM 872 C C . SER A 1 119 ? 1.716 -7.501 9.949 1.00 91.75 119 SER A C 1
ATOM 874 O O . SER A 1 119 ? 1.050 -8.406 10.454 1.00 91.75 119 SER A O 1
ATOM 876 N N . PHE A 1 120 ? 1.673 -7.194 8.657 1.00 93.88 120 PHE A N 1
ATOM 877 C CA . PHE A 1 120 ? 0.729 -7.766 7.706 1.00 93.88 120 PHE A CA 1
ATOM 878 C C . PHE A 1 120 ? 1.456 -8.069 6.407 1.00 93.88 120 PHE A C 1
ATOM 880 O O . PHE A 1 120 ? 2.170 -7.215 5.890 1.00 93.88 120 PHE A O 1
ATOM 887 N N . LEU A 1 121 ? 1.290 -9.276 5.879 1.00 94.12 121 LEU A N 1
ATOM 888 C CA . LEU A 1 121 ? 1.842 -9.638 4.577 1.00 94.12 121 LEU A CA 1
ATOM 889 C C . LEU A 1 121 ? 0.874 -9.235 3.471 1.00 94.12 121 LEU A C 1
ATOM 891 O O . LEU A 1 121 ? -0.343 -9.312 3.649 1.00 94.12 121 LEU A O 1
ATOM 895 N N . ALA A 1 122 ? 1.426 -8.817 2.336 1.00 93.38 122 ALA A N 1
ATOM 896 C CA . ALA A 1 122 ? 0.638 -8.597 1.142 1.00 93.38 122 ALA A CA 1
ATOM 897 C C . ALA A 1 122 ? 0.229 -9.937 0.516 1.00 93.38 122 ALA A C 1
ATOM 899 O O . ALA A 1 122 ? 0.997 -10.899 0.486 1.00 93.38 122 ALA A O 1
ATOM 900 N N . THR A 1 123 ? -1.001 -9.998 0.025 1.00 87.12 123 THR A N 1
ATOM 901 C CA . THR A 1 123 ? -1.642 -11.194 -0.528 1.00 87.12 123 THR A CA 1
ATOM 902 C C . THR A 1 123 ? -2.515 -10.805 -1.713 1.00 87.12 123 THR A C 1
ATOM 904 O O . THR A 1 123 ? -3.162 -9.767 -1.631 1.00 87.12 123 THR A O 1
ATOM 907 N N . GLU A 1 124 ? -2.578 -11.636 -2.753 1.00 77.25 124 GLU A N 1
ATOM 908 C CA . GLU A 1 124 ? -3.682 -11.798 -3.718 1.00 77.25 124 GLU A CA 1
ATOM 909 C C . GLU A 1 124 ? -3.479 -13.107 -4.510 1.00 77.25 124 GLU A C 1
ATOM 911 O O . GLU A 1 124 ? -2.437 -13.757 -4.398 1.00 77.25 124 GLU A O 1
ATOM 916 N N . ARG A 1 125 ? -4.499 -13.525 -5.279 1.00 56.91 125 ARG A N 1
ATOM 917 C CA . ARG A 1 125 ? -4.512 -14.785 -6.046 1.00 56.91 125 ARG A CA 1
ATOM 918 C C . ARG A 1 125 ? -3.386 -14.859 -7.090 1.00 56.91 125 ARG A C 1
ATOM 920 O O . ARG A 1 125 ? -2.854 -15.946 -7.290 1.00 56.91 125 ARG A O 1
ATOM 927 N N . ASP A 1 126 ? -3.001 -13.723 -7.673 1.00 61.53 126 ASP A N 1
ATOM 928 C CA . ASP A 1 126 ? -2.040 -13.637 -8.786 1.00 61.53 126 ASP A CA 1
ATOM 929 C C . ASP A 1 126 ? -0.741 -12.888 -8.418 1.00 61.53 126 ASP A C 1
ATOM 931 O O . ASP A 1 126 ? 0.025 -12.467 -9.283 1.00 61.53 126 ASP A O 1
ATOM 935 N N . GLY A 1 127 ? -0.466 -12.724 -7.120 1.00 64.50 127 GLY A N 1
ATOM 936 C CA . GLY A 1 127 ? 0.728 -12.045 -6.612 1.00 64.50 127 GLY A CA 1
ATOM 937 C C . GLY A 1 127 ? 0.449 -11.249 -5.342 1.00 64.50 127 GLY A C 1
ATOM 938 O O . GLY A 1 127 ? -0.694 -11.027 -4.971 1.00 64.50 127 GLY A O 1
ATOM 939 N N . ALA A 1 128 ? 1.489 -10.816 -4.637 1.00 74.75 128 ALA A N 1
ATOM 940 C CA . ALA A 1 128 ? 1.324 -9.971 -3.459 1.00 74.75 128 ALA A CA 1
ATOM 941 C C . ALA A 1 128 ? 1.063 -8.517 -3.899 1.00 74.75 128 ALA A C 1
ATOM 943 O O . ALA A 1 128 ? 1.983 -7.811 -4.306 1.00 74.75 128 ALA A O 1
ATOM 944 N N . THR A 1 129 ? -0.201 -8.087 -3.872 1.00 85.19 129 THR A N 1
ATOM 945 C CA . THR A 1 129 ? -0.602 -6.737 -4.319 1.00 85.19 129 THR A CA 1
ATOM 946 C C . THR A 1 129 ? -1.498 -6.007 -3.327 1.00 85.19 129 THR A C 1
ATOM 948 O O . THR A 1 129 ? -1.653 -4.794 -3.454 1.00 85.19 129 THR A O 1
ATOM 951 N N . SER A 1 130 ? -2.059 -6.686 -2.319 1.00 91.69 130 SER A N 1
ATOM 952 C CA . SER A 1 130 ? -2.950 -6.049 -1.345 1.00 91.69 130 SER A CA 1
ATOM 953 C C . SER A 1 130 ? -2.639 -6.415 0.105 1.00 91.69 130 SER A C 1
ATOM 955 O O . SER A 1 130 ? -2.263 -7.544 0.398 1.00 91.69 130 SER A O 1
ATOM 957 N N . VAL A 1 131 ? -2.822 -5.474 1.031 1.00 93.06 131 VAL A N 1
ATOM 958 C CA . VAL A 1 131 ? -2.766 -5.705 2.486 1.00 93.06 131 VAL A CA 1
ATOM 959 C C . VAL A 1 131 ? -4.092 -5.298 3.115 1.00 93.06 131 VAL A C 1
ATOM 961 O O . VAL A 1 131 ? -4.667 -4.272 2.751 1.00 93.06 131 VAL A O 1
ATOM 964 N N . VAL A 1 132 ? -4.567 -6.086 4.079 1.00 91.44 132 VAL A N 1
ATOM 965 C CA . VAL A 1 132 ? -5.775 -5.781 4.856 1.00 91.44 132 VAL A CA 1
ATOM 966 C C . VAL A 1 132 ? -5.393 -5.560 6.314 1.00 91.44 132 VAL A C 1
ATOM 968 O O . VAL A 1 132 ? -4.724 -6.393 6.923 1.00 91.44 132 VAL A O 1
ATOM 971 N N . LEU A 1 133 ? -5.819 -4.429 6.868 1.00 89.81 133 LEU A N 1
ATOM 972 C CA . LEU A 1 133 ? -5.418 -3.938 8.181 1.00 89.81 133 LEU A CA 1
ATOM 973 C C . LEU A 1 133 ? -6.658 -3.717 9.050 1.00 89.81 133 LEU A C 1
ATOM 975 O O . LEU A 1 133 ? -7.518 -2.932 8.658 1.00 89.81 133 LEU A O 1
ATOM 979 N N . PRO A 1 134 ? -6.765 -4.343 10.233 1.00 89.12 134 PRO A N 1
ATOM 980 C CA . PRO A 1 134 ? -7.804 -4.013 11.191 1.00 89.12 134 PRO A CA 1
ATOM 981 C C . PRO A 1 134 ? -7.523 -2.661 11.852 1.00 89.12 134 PRO A C 1
ATOM 983 O O . PRO A 1 134 ? -6.365 -2.310 12.111 1.00 89.12 134 PRO A O 1
ATOM 986 N N . VAL A 1 135 ? -8.597 -1.952 12.188 1.00 85.06 135 VAL A N 1
ATOM 987 C CA . VAL A 1 135 ? -8.610 -0.674 12.904 1.00 85.06 135 VAL A CA 1
ATOM 988 C C . VAL A 1 135 ? -9.628 -0.773 14.023 1.00 85.06 135 VAL A C 1
ATOM 990 O O . VAL A 1 135 ? -10.766 -1.190 13.808 1.00 85.06 135 VAL A O 1
ATOM 993 N N . ALA A 1 136 ? -9.221 -0.413 15.238 1.00 82.19 136 ALA A N 1
ATOM 994 C CA . ALA A 1 136 ? -10.157 -0.384 16.350 1.00 82.19 136 ALA A CA 1
ATOM 995 C C . ALA A 1 136 ? -11.134 0.797 16.171 1.00 82.19 136 ALA A C 1
ATOM 997 O O . ALA A 1 136 ? -10.717 1.856 15.685 1.00 82.19 136 ALA A O 1
ATOM 998 N N . PRO A 1 137 ? -12.405 0.659 16.583 1.00 79.12 137 PRO A N 1
ATOM 999 C CA . PRO A 1 137 ? -13.362 1.760 16.538 1.00 79.12 137 PRO A CA 1
ATOM 1000 C C . PRO A 1 137 ? -12.815 3.021 17.217 1.00 79.12 137 PRO A C 1
ATOM 1002 O O . PRO A 1 137 ? -12.185 2.932 18.270 1.00 79.12 137 PRO A O 1
ATOM 1005 N N . ALA A 1 138 ? -13.060 4.187 16.610 1.00 77.31 138 ALA A N 1
ATOM 1006 C CA . ALA A 1 138 ? -12.601 5.492 17.101 1.00 77.31 138 ALA A CA 1
ATOM 1007 C C . ALA A 1 138 ? -11.077 5.593 17.344 1.00 77.31 138 ALA A C 1
ATOM 1009 O O . ALA A 1 138 ? -10.622 6.410 18.145 1.00 77.31 138 ALA A O 1
ATOM 1010 N N . SER A 1 139 ? -10.281 4.775 16.647 1.00 79.69 139 SER A N 1
ATOM 1011 C CA . SER A 1 139 ? -8.821 4.821 16.708 1.00 79.69 139 SER A CA 1
ATOM 1012 C C . SER A 1 139 ? -8.202 5.226 15.374 1.00 79.69 139 SER A C 1
ATOM 1014 O O . SER A 1 139 ? -8.814 5.093 14.314 1.00 79.69 139 SER A O 1
ATOM 1016 N N . THR A 1 140 ? -6.956 5.685 15.454 1.00 83.25 140 THR A N 1
ATOM 1017 C CA . THR A 1 140 ? -6.125 6.009 14.294 1.00 83.25 140 THR A CA 1
ATOM 1018 C C . THR A 1 140 ? -4.943 5.047 14.239 1.00 83.25 140 THR A C 1
ATOM 1020 O O . THR A 1 140 ? -4.317 4.790 15.277 1.00 83.25 140 THR A O 1
ATOM 1023 N N . ARG A 1 141 ? -4.608 4.524 13.053 1.00 85.12 141 ARG A N 1
ATOM 1024 C CA . ARG A 1 141 ? -3.377 3.757 12.822 1.00 85.12 141 ARG A CA 1
ATOM 1025 C C . ARG A 1 141 ? -2.461 4.485 11.848 1.00 85.12 141 ARG A C 1
ATOM 1027 O O . ARG A 1 141 ? -2.874 4.764 10.730 1.00 85.12 141 ARG A O 1
ATOM 1034 N N . GLY A 1 142 ? -1.215 4.700 12.258 1.00 86.56 142 GLY A N 1
ATOM 1035 C CA . GLY A 1 142 ? -0.128 4.969 11.321 1.00 86.56 142 GLY A CA 1
ATOM 1036 C C . GLY A 1 142 ? 0.233 3.673 10.600 1.00 86.56 142 GLY A C 1
ATOM 1037 O O . GLY A 1 142 ? 0.127 2.588 11.192 1.00 86.56 142 GLY A O 1
ATOM 1038 N N . VAL A 1 143 ? 0.642 3.763 9.339 1.00 88.81 143 VAL A N 1
ATOM 1039 C CA . VAL A 1 143 ? 0.918 2.597 8.496 1.00 88.81 143 VAL A CA 1
ATOM 1040 C C . VAL A 1 143 ? 2.128 2.854 7.601 1.00 88.81 143 VAL A C 1
ATOM 1042 O O . VAL A 1 143 ? 2.105 3.694 6.714 1.00 88.81 143 VAL A O 1
ATOM 1045 N N . ILE A 1 144 ? 3.161 2.031 7.742 1.00 91.75 144 ILE A N 1
ATOM 1046 C CA . ILE A 1 144 ? 4.291 1.972 6.816 1.00 91.75 144 ILE A CA 1
ATOM 1047 C C . ILE A 1 144 ? 4.058 0.822 5.844 1.00 91.75 144 ILE A C 1
ATOM 1049 O O . ILE A 1 144 ? 3.909 -0.329 6.255 1.00 91.75 144 ILE A O 1
ATOM 1053 N N . LEU A 1 145 ? 4.056 1.121 4.550 1.00 93.62 145 LEU A N 1
ATOM 1054 C CA . LEU A 1 145 ? 3.987 0.117 3.496 1.00 93.62 145 LEU A CA 1
ATOM 1055 C C . LEU A 1 145 ? 5.403 -0.251 3.068 1.00 93.62 145 LEU A C 1
ATOM 1057 O O . LEU A 1 145 ? 6.240 0.623 2.848 1.00 93.62 145 LEU A O 1
ATOM 1061 N N . VAL A 1 146 ? 5.668 -1.545 2.946 1.00 94.62 146 VAL A N 1
ATOM 1062 C CA . VAL A 1 146 ? 6.967 -2.090 2.558 1.00 94.62 146 VAL A CA 1
ATOM 1063 C C . VAL A 1 146 ? 6.819 -2.787 1.221 1.00 94.62 146 VAL A C 1
ATOM 1065 O O . VAL A 1 146 ? 5.929 -3.614 1.017 1.00 94.62 146 VAL A O 1
ATOM 1068 N N . PHE A 1 147 ? 7.729 -2.469 0.316 1.00 94.19 147 PHE A N 1
AT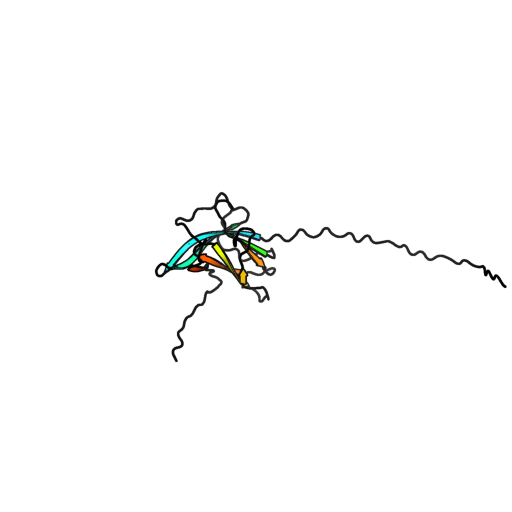OM 1069 C CA . PHE A 1 147 ? 7.757 -2.972 -1.040 1.00 94.19 147 PHE A CA 1
ATOM 1070 C C . PHE A 1 147 ? 9.053 -3.729 -1.283 1.00 94.19 147 PHE A C 1
ATOM 1072 O O . PHE A 1 147 ? 10.107 -3.356 -0.773 1.00 94.19 147 PHE A O 1
ATOM 1079 N N . ARG A 1 148 ? 8.986 -4.777 -2.097 1.00 92.81 148 ARG A N 1
ATOM 1080 C CA . ARG A 1 148 ? 10.175 -5.436 -2.635 1.00 92.81 148 ARG A CA 1
ATOM 1081 C C . ARG A 1 148 ? 10.661 -4.707 -3.885 1.00 92.81 148 ARG A C 1
ATOM 1083 O O . ARG A 1 148 ? 9.846 -4.214 -4.667 1.00 92.81 148 ARG A O 1
ATOM 1090 N N . TYR A 1 149 ? 11.974 -4.685 -4.071 1.00 89.75 149 TYR A N 1
ATOM 1091 C CA . TYR A 1 149 ? 12.651 -4.165 -5.254 1.00 89.75 149 TYR A CA 1
ATOM 1092 C C . TYR A 1 149 ? 13.658 -5.205 -5.765 1.00 89.75 149 TYR A C 1
ATOM 1094 O O . TYR A 1 149 ? 14.449 -5.703 -4.956 1.00 89.75 149 TYR A O 1
ATOM 1102 N N . PRO A 1 150 ? 13.698 -5.514 -7.073 1.00 90.50 150 PRO A N 1
ATOM 1103 C CA . PRO A 1 150 ? 12.718 -5.156 -8.111 1.00 90.50 150 PRO A CA 1
ATOM 1104 C C . PRO A 1 150 ? 11.324 -5.773 -7.870 1.00 90.50 150 PRO A C 1
ATOM 1106 O O . PRO A 1 150 ? 11.163 -6.660 -7.025 1.00 90.50 150 PRO A O 1
ATOM 1109 N N . ALA A 1 151 ? 10.296 -5.328 -8.606 1.00 89.31 151 ALA A N 1
ATOM 1110 C CA . ALA A 1 151 ? 8.938 -5.861 -8.478 1.00 89.31 151 ALA A CA 1
ATOM 1111 C C . ALA A 1 151 ? 8.857 -7.334 -8.884 1.00 89.31 151 ALA A C 1
ATOM 1113 O O . ALA A 1 151 ? 7.985 -8.048 -8.391 1.00 89.31 151 ALA A O 1
ATOM 1114 N N . SER A 1 152 ? 9.754 -7.805 -9.752 1.00 87.19 152 SER A N 1
ATOM 1115 C CA . SER A 1 152 ? 9.802 -9.176 -10.273 1.00 87.19 152 SER A CA 1
ATOM 1116 C C . SER A 1 152 ? 11.229 -9.734 -10.295 1.00 87.19 152 SER A C 1
ATOM 1118 O O . SER A 1 152 ? 12.194 -8.979 -10.347 1.00 87.19 152 SER A O 1
ATOM 1120 N N . GLY A 1 153 ? 11.364 -11.063 -10.257 1.00 88.19 153 GLY A N 1
ATOM 1121 C CA . GLY A 1 153 ? 12.666 -11.734 -10.191 1.00 88.19 153 GLY A CA 1
ATOM 1122 C C . GLY A 1 153 ? 13.279 -11.739 -8.788 1.00 88.19 153 GLY A C 1
ATOM 1123 O O . GLY A 1 153 ? 12.559 -11.739 -7.786 1.00 88.19 153 GLY A O 1
ATOM 1124 N N . ASP A 1 154 ? 14.610 -11.780 -8.732 1.00 90.06 154 ASP A N 1
ATOM 1125 C CA . ASP A 1 154 ? 15.361 -11.865 -7.480 1.00 90.06 154 ASP A CA 1
ATOM 1126 C C . ASP A 1 154 ? 15.296 -10.548 -6.705 1.00 90.06 154 ASP A C 1
ATOM 1128 O O . ASP A 1 154 ? 15.717 -9.496 -7.194 1.00 90.06 154 ASP A O 1
ATOM 1132 N N . VAL A 1 155 ? 14.788 -10.617 -5.473 1.00 90.00 155 VAL A N 1
ATOM 1133 C CA . VAL A 1 155 ? 14.670 -9.460 -4.581 1.00 90.00 155 VAL A CA 1
ATOM 1134 C C . VAL A 1 155 ? 16.064 -8.962 -4.202 1.00 90.00 155 VAL A C 1
ATOM 1136 O O . VAL A 1 155 ? 16.860 -9.691 -3.616 1.00 90.00 155 VAL A O 1
ATOM 1139 N N . ARG A 1 156 ? 16.338 -7.693 -4.511 1.00 89.19 156 ARG A N 1
ATOM 1140 C CA . ARG A 1 156 ? 17.584 -6.988 -4.181 1.00 89.19 156 ARG A CA 1
ATOM 1141 C C . ARG A 1 156 ? 17.469 -6.174 -2.897 1.00 89.19 156 ARG A C 1
ATOM 1143 O O . ARG A 1 156 ? 18.469 -5.964 -2.224 1.00 89.19 156 ARG A O 1
ATOM 1150 N N . GLY A 1 157 ? 16.261 -5.734 -2.547 1.00 89.31 157 GLY A N 1
ATOM 1151 C CA . GLY A 1 157 ? 16.031 -4.955 -1.337 1.00 89.31 157 GLY A CA 1
ATOM 1152 C C . GLY A 1 157 ? 14.560 -4.772 -0.984 1.00 89.31 157 GLY A C 1
ATOM 1153 O O . GLY A 1 157 ? 13.659 -5.114 -1.755 1.00 89.31 157 GLY A O 1
ATOM 1154 N N . LEU A 1 158 ? 14.339 -4.213 0.206 1.00 92.06 158 LE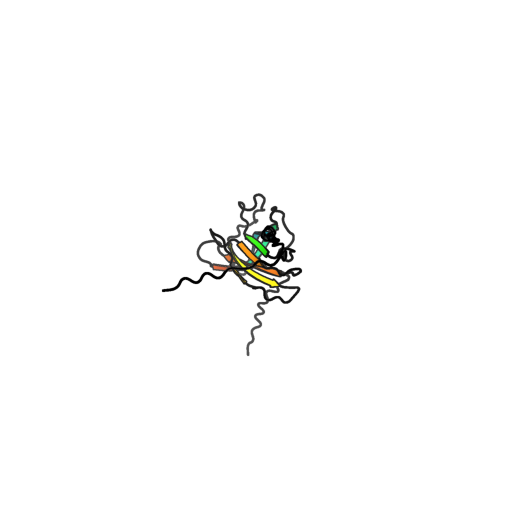U A N 1
ATOM 1155 C CA . LEU A 1 158 ? 13.038 -3.753 0.680 1.00 92.06 158 LEU A CA 1
ATOM 1156 C C . LEU A 1 158 ? 13.059 -2.230 0.799 1.00 92.06 158 LEU A C 1
ATOM 1158 O O . LEU A 1 158 ? 14.011 -1.660 1.325 1.00 92.06 158 LEU A O 1
ATOM 1162 N N . VAL A 1 159 ? 11.994 -1.586 0.336 1.00 93.19 159 VAL A N 1
ATOM 1163 C CA . VAL A 1 159 ? 11.838 -0.132 0.350 1.00 93.19 159 VAL A CA 1
ATOM 1164 C C . VAL A 1 159 ? 10.540 0.202 1.060 1.00 93.19 159 VAL A C 1
ATOM 1166 O O . VAL A 1 159 ? 9.487 -0.328 0.713 1.00 93.19 159 VAL A O 1
ATOM 1169 N N . ALA A 1 160 ? 10.607 1.074 2.057 1.00 93.06 160 ALA A N 1
ATOM 1170 C CA . ALA A 1 160 ? 9.445 1.466 2.839 1.00 93.06 160 ALA A CA 1
ATOM 1171 C C . ALA A 1 160 ? 8.937 2.858 2.447 1.00 93.06 160 ALA A C 1
ATOM 1173 O O . ALA A 1 160 ? 9.711 3.730 2.030 1.00 93.06 160 ALA A O 1
ATOM 1174 N N . THR A 1 161 ? 7.637 3.088 2.625 1.00 91.12 161 THR A N 1
ATOM 1175 C CA . THR A 1 161 ? 7.100 4.447 2.702 1.00 91.12 161 THR A CA 1
ATOM 1176 C C . THR A 1 161 ? 7.577 5.128 3.979 1.00 91.12 161 THR A C 1
ATOM 1178 O O . THR A 1 16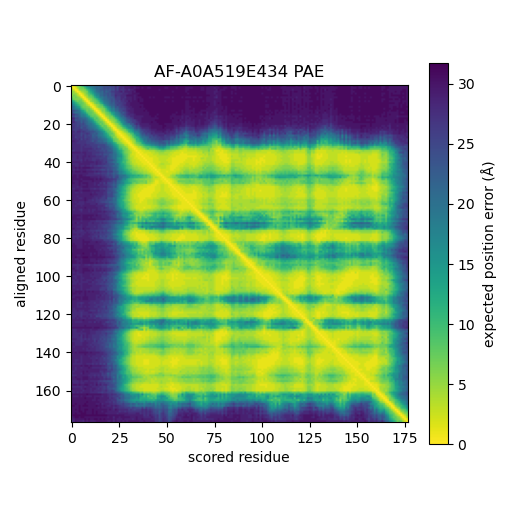1 ? 7.976 4.489 4.955 1.00 91.12 161 THR A O 1
ATOM 1181 N N . SER A 1 162 ? 7.560 6.456 3.975 1.00 76.50 162 SER A N 1
ATOM 1182 C CA . SER A 1 162 ? 7.708 7.237 5.200 1.00 76.50 162 SER A CA 1
ATOM 1183 C C . SER A 1 162 ? 6.322 7.634 5.689 1.00 76.50 162 SER A C 1
ATOM 1185 O O . SER A 1 162 ? 5.547 8.203 4.925 1.00 76.50 162 SER A O 1
ATOM 1187 N N . ASP A 1 163 ? 6.030 7.345 6.952 1.00 66.19 163 ASP A N 1
ATOM 1188 C CA . ASP A 1 163 ? 4.858 7.860 7.651 1.00 66.19 163 ASP A CA 1
ATOM 1189 C C . ASP A 1 163 ? 5.364 8.897 8.674 1.00 66.19 163 ASP A C 1
ATOM 1191 O O . ASP A 1 163 ? 6.198 8.553 9.514 1.00 66.19 163 ASP A O 1
ATOM 1195 N N . PRO A 1 164 ? 4.947 10.175 8.600 1.00 59.06 164 PRO A N 1
ATOM 1196 C CA . PRO A 1 164 ? 5.419 11.206 9.524 1.00 59.06 164 PRO A CA 1
ATOM 1197 C C . PRO A 1 164 ? 4.997 10.956 10.982 1.00 59.06 164 PRO A C 1
ATOM 1199 O O . PRO A 1 164 ? 5.647 11.463 11.899 1.00 59.06 164 PRO A O 1
ATOM 1202 N N . GLU A 1 165 ? 3.941 10.175 11.216 1.00 59.97 165 GLU A N 1
ATOM 1203 C CA . GLU A 1 165 ? 3.426 9.841 12.546 1.00 59.97 165 GLU A CA 1
ATOM 1204 C C . GLU A 1 165 ? 4.091 8.581 13.129 1.00 59.97 165 GLU A C 1
ATOM 1206 O O . GLU A 1 165 ? 4.141 8.405 14.353 1.00 59.97 165 GLU A O 1
ATOM 1211 N N . ILE A 1 166 ? 4.695 7.736 12.282 1.00 61.22 166 ILE A N 1
ATOM 1212 C CA . ILE A 1 166 ? 5.573 6.640 12.708 1.00 61.22 166 ILE A CA 1
ATOM 1213 C C . ILE A 1 166 ? 7.033 7.048 12.514 1.00 61.22 166 ILE A C 1
ATOM 1215 O O . ILE A 1 166 ? 7.616 6.914 11.440 1.00 61.22 166 ILE A O 1
ATOM 1219 N N . LYS A 1 167 ? 7.682 7.468 13.604 1.00 57.22 167 LYS A N 1
ATOM 1220 C CA . LYS A 1 167 ? 9.137 7.655 13.612 1.00 57.22 167 LYS A CA 1
ATOM 1221 C C . LYS A 1 167 ? 9.833 6.318 13.329 1.00 57.22 167 LYS A C 1
ATOM 1223 O O . LYS A 1 167 ? 9.909 5.464 14.210 1.00 57.22 167 LYS A O 1
ATOM 1228 N N . ASN A 1 168 ? 10.368 6.163 12.119 1.00 50.19 168 ASN A N 1
ATOM 1229 C CA . ASN A 1 168 ? 11.353 5.137 11.784 1.00 50.19 168 ASN A CA 1
ATOM 1230 C C . ASN A 1 168 ? 12.667 5.481 12.496 1.00 50.19 168 ASN A C 1
ATOM 1232 O O . ASN A 1 168 ? 13.543 6.127 11.930 1.00 50.19 168 ASN A O 1
ATOM 1236 N N . SER A 1 169 ? 12.788 5.119 13.770 1.00 46.50 169 SER A N 1
ATOM 1237 C CA . SER A 1 169 ? 14.050 5.236 14.494 1.00 46.50 169 SER A CA 1
ATOM 1238 C C . SER A 1 169 ? 14.912 4.015 14.188 1.00 46.50 169 SER A C 1
ATOM 1240 O O . SER A 1 169 ? 14.718 2.951 14.774 1.00 46.50 169 SER A O 1
ATOM 1242 N N . SER A 1 170 ? 15.883 4.169 13.295 1.00 45.62 170 SER A N 1
ATOM 1243 C CA . SER A 1 170 ? 17.128 3.407 13.365 1.00 45.62 170 SER A CA 1
ATOM 1244 C C . SER A 1 170 ? 18.210 4.355 13.876 1.00 45.62 170 SER A C 1
ATOM 1246 O O . SER A 1 170 ? 19.081 4.776 13.119 1.00 45.62 170 SER A O 1
ATOM 1248 N N . ASP A 1 171 ? 18.116 4.753 15.148 1.00 38.16 171 ASP A N 1
ATOM 1249 C CA . ASP A 1 171 ? 19.244 5.393 15.825 1.00 38.16 171 ASP A CA 1
ATOM 1250 C C . ASP A 1 171 ? 20.320 4.321 16.009 1.00 38.16 171 ASP A C 1
ATOM 1252 O O . ASP A 1 171 ? 20.354 3.596 17.002 1.00 38.16 171 ASP A O 1
ATOM 1256 N N . THR A 1 172 ? 21.201 4.180 15.022 1.00 45.03 172 THR A N 1
ATOM 1257 C CA . THR A 1 172 ? 22.516 3.580 15.236 1.00 45.03 172 THR A CA 1
ATOM 1258 C C . THR A 1 172 ? 23.371 4.603 15.970 1.00 45.03 172 THR A C 1
ATOM 1260 O O . THR A 1 172 ? 24.241 5.247 15.386 1.00 45.03 172 THR A O 1
ATOM 1263 N N . SER A 1 173 ? 23.101 4.794 17.259 1.00 39.03 173 SER A N 1
ATOM 1264 C CA . SER A 1 173 ? 24.128 5.264 18.174 1.00 39.03 173 SER A CA 1
ATOM 1265 C C . SER A 1 173 ? 25.032 4.072 18.482 1.00 39.03 173 SER A C 1
ATOM 1267 O O . SER A 1 173 ? 24.687 3.174 19.248 1.00 39.03 173 SER A O 1
ATOM 1269 N N . ASP A 1 174 ? 26.192 4.053 17.828 1.00 44.19 174 ASP A N 1
ATOM 1270 C CA . ASP A 1 174 ? 27.310 3.176 18.160 1.00 44.19 174 ASP A CA 1
ATOM 1271 C C . ASP A 1 174 ? 27.641 3.305 19.655 1.00 44.19 174 ASP A C 1
ATOM 1273 O O . ASP A 1 174 ? 28.289 4.259 20.094 1.00 44.19 174 ASP A O 1
ATOM 1277 N N . HIS A 1 175 ? 27.244 2.317 20.453 1.00 36.44 175 HIS A N 1
ATOM 1278 C CA . HIS A 1 175 ? 27.888 2.067 21.735 1.00 36.44 175 HIS A CA 1
ATOM 1279 C C . HIS A 1 175 ? 29.239 1.397 21.467 1.00 36.44 175 HIS A C 1
ATOM 1281 O O . HIS A 1 175 ? 29.370 0.175 21.504 1.00 36.44 175 HIS A O 1
ATOM 1287 N N . ARG A 1 176 ? 30.265 2.215 21.208 1.00 39.75 176 ARG A N 1
ATOM 1288 C CA . ARG A 1 176 ? 31.639 1.828 21.539 1.00 39.75 176 ARG A CA 1
ATOM 1289 C C . ARG A 1 176 ? 31.796 1.909 23.056 1.00 39.75 176 ARG A C 1
ATOM 1291 O O . ARG A 1 176 ? 31.715 2.998 23.622 1.00 39.75 176 ARG A O 1
ATOM 1298 N N . VAL A 1 177 ? 31.997 0.750 23.676 1.00 47.06 177 VAL A N 1
ATOM 1299 C CA . VAL A 1 177 ? 32.651 0.606 24.985 1.00 47.06 177 VAL A CA 1
ATOM 1300 C C . VAL A 1 177 ? 34.123 0.319 24.732 1.00 47.06 177 VAL A C 1
ATOM 1302 O O . VAL A 1 177 ? 34.398 -0.459 23.788 1.00 47.06 177 VAL A O 1
#

pLDDT: mean 74.24, std 18.38, range [32.66, 94.88]

Mean predicted aligned error: 13.52 Å

=== Feature glossary ===
Feature key, reading from the visual/contextual features back to the raw sequence:

Rendered structure images. Structure images are PyMOL renders from six orthogonal camera directions. Cartoon representation draws helices as coils and strands as arrows; sticks shows the backbone as bonds; surface shows the solvent-excluded envelope. Rainbow coloring maps sequence position to hue (blue→red, N→C); chain coloring assigns a distinct color per polypeptide.

Contact-map, Ramachandran, and PAE plots. Three diagnostic plots accompany the record. The Cα contact map visualizes the tertiary structure as a 2D adjacency matrix (8 Å cutoff, sequence-local contacts suppressed). The Ramachandran plot shows the distribution of backbone (φ, ψ) torsions, with points in the α and β basins reflecting secondary structure content. The PA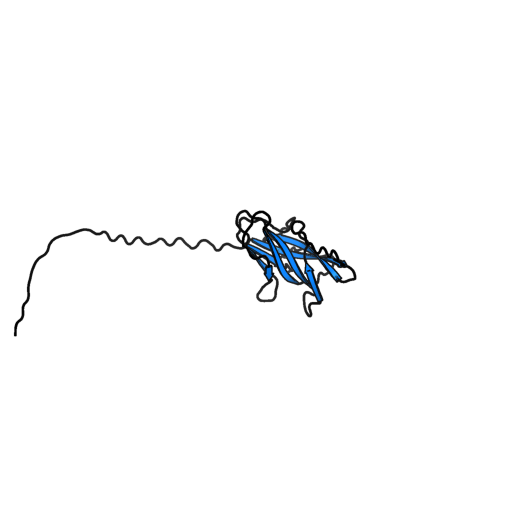E plot shows AlphaFold's inter-residue confidence as a color matrix.

InterPro / GO / CATH / organism. The annotation block draws on four external resources. InterPro: which protein families and domains the sequence belongs to. GO: standardized terms for what the protein does, what process it participates in, and where in the cell it acts. CATH: which structural fold it has in the CATH hierarchy. Organism: the species of origin.

Nearest PDB structures. Structural nearest neighbors (via Foldseek easy-search vs the PDB). Reported per hit: target PDB id, E-value, and alignment TM-score. A TM-score above ~0.5 is the conventional threshold for 'same fold'.

Predicted aligned error. Predicted aligned error is AlphaFold's pairwise confidence. Unlike pLDDT (per-residue), PAE is per-residue-pair and captures whether two parts of the structure are correctly placed relative to each other. Units are ångströms of expected positional error.

Solvent-accessible surface area. SASA measures how much of the protein is reachable by solvent. It is computed by rolling a water-sized probe over the atomic surface and summing the exposed area (Å²). Per-residue SASA distinguishes core (buried, low SASA) from surface (exposed, high SASA) residues; total SASA is a whole-molecule size measure.

B-factor. Crystallographic B-factors measure how much each atom's electron density is smeared out, in Å². They rise in mobile loops and surface residues and fall in the buried interior. In AlphaFold models this column is repurposed to hold pLDDT instead.

pLDDT. For AlphaFold models, the B-factor field carries pLDDT — the model's own estimate of local accuracy on a 0–100 scale. Regions with pLDDT<50 should be treated as essentially unmodeled; they often correspond to intrinsically disordered segments.

Backbone torsions (φ/ψ). φ (phi) and ψ (psi) are the two rotatable backbone dihedrals per residue: φ is the C(i-1)–N–Cα–C torsion, ψ is the N–Cα–C–N(i+1) torsion, both in degrees on (−180°, 180°]. α-helical residues cluster near (−60°, −45°); β-strand residues near (−120°, +130°). A Ramachandran plot is simply a scatter of (φ, ψ) for every residue.

Radius of gyration, Cα contacts, bounding box. Radius of gyration (Rg) is the root-mean-square distance of Cα atoms from their centroid — a single number for overall size and compactness. A globular domain of N residues has Rg ≈ 2.2·N^0.38 Å; an extended or disordered chain has a much larger Rg. The Cα contact count is the number of residue pairs whose Cα atoms are within 8 Å and are more than four positions apart in sequence — a standard proxy for tertiary packing density. The bounding box is the smallest axis-aligned box enclosing all Cα atoms.

Secondary structure (3-state, P-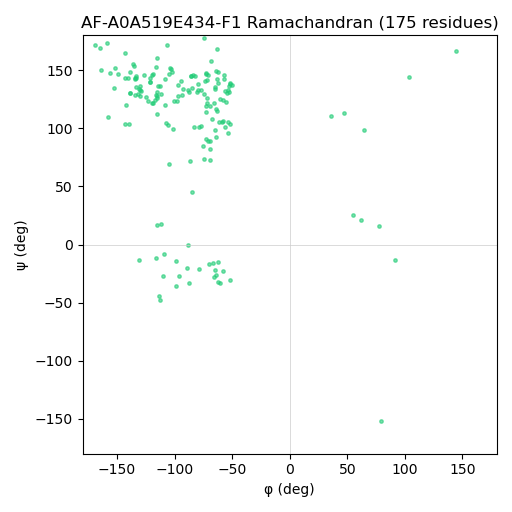SEA). Three-state secondary structure (P-SEA) collapses the eight DSSP classes into helix (a), strand (b), and coil (c). P-SEA assigns these from Cα geometry alone — distances and angles — without requiring backbone oxygens, so it works on any Cα trace.

Secondary structure (8-state, DSSP). Secondary structure is the local, repeating backbone conformation. DSSP classifies it into eight states by reading the hydrogen-bond network: three helix types (H, G, I), two β types (E, B), two non-regular types (T, S), and unstructured coil (-).

Foldseek 3Di. The Foldseek 3Di string encodes local tertiary geometry as a 20-letter alphabet — one character per residue — derived from the relative positions of nearby Cα atoms. Unlike the amino-acid sequence, 3Di is a direct function of the 3D structure, so two proteins with the same fold have similar 3Di strings even at low sequence identity.

mmCIF coordinates. Structure coordinates are given as an mmCIF _atom_site loop: one row per atom with element, residue name, chain id, sequence number, and x/y/z position in Å. Only the four main-chain atoms per residue are included here; side chains are omitte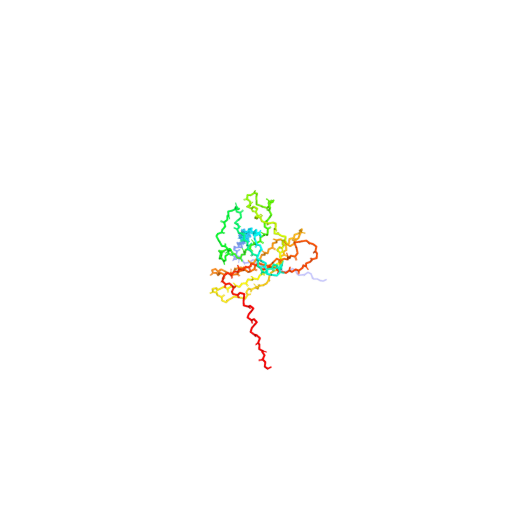d to keep the record compact.

Sequence. This is the polypeptide sequence — one letter per residue, N-terminus first. Length ranges from a few dozen residues for small domains to over a thousand for large multi-domain proteins.